Protein AF-0000000070588642 (afdb_homodimer)

Secondary structure (DSSP, 8-state):
---EEETTEEEEEEEEEE-HHHHHHHHHTT-TTEEE----SHHHHHHHHHHHHHHS-TTS-EEEEEE-SSSTT--EETTTTEEP-S--B-TT-S--TT--EEEE--GGGTT-EEEE-TTS-EEEEEEESS--PPP--/---EEETTEEEEEEEEEE-HHHHHHHHHTT-TTEEE----SHHHHHHHHHHHHHHS-TTS-EEEEEE-SSSTT--EETTTTEEP-S--B-TT-S--TT--EEEE--GGGTT-EEEE-TTS-EEEEEEESS--PPP--

Sequence (274 aa):
MAFHEIGGKCYFYGYFPLNWYRASEFCHSFGKGVSLACIESAKENFHIKQWLGVNGNHNTGVWVGGSDNGHVGRWAWFPTGQLVSYSNWGPSQPSGGDQHCMYLVGGLLGYQWADFHCDFDMHFLCEYGVNDLEPWRMAFHEIGGKCYFYGYFPLNWYRASEFCHSFGKGVSLACIESAKENFHIKQWLGVNGNHNTGVWVGGSDNGHVGRWAWFPTGQLVSYSNWGPSQPSGGDQHCMYLVGGLLGYQWADFHCDFDMHFLCEYGVNDLEPWR

Organism: Penaeus vannamei (NCBI:txid6689)

pLDDT: mean 95.07, std 7.09, range [54.41, 98.88]

Structure (mmCIF, N/CA/C/O backbone):
data_AF-0000000070588642-model_v1
#
loop_
_entity.id
_entity.type
_entity.pdbx_description
1 polymer 'C-type lectin domain-containing protein'
#
loop_
_atom_site.group_PDB
_atom_site.id
_atom_site.type_symbol
_atom_site.label_atom_id
_atom_site.label_alt_id
_atom_site.label_comp_id
_atom_site.label_asym_id
_atom_site.label_entity_id
_atom_site.label_seq_id
_atom_site.pdbx_PDB_ins_code
_atom_site.Cartn_x
_atom_site.Cartn_y
_atom_site.Cartn_z
_atom_site.occupancy
_atom_site.B_iso_or_equiv
_atom_site.auth_seq_id
_atom_site.auth_comp_id
_atom_site.auth_asym_id
_atom_site.auth_atom_id
_atom_site.pdbx_PDB_model_num
ATOM 1 N N . MET A 1 1 ? 12.602 -7.914 -17.719 1 54.41 1 MET A N 1
ATOM 2 C CA . MET A 1 1 ? 11.719 -8.602 -16.781 1 54.41 1 MET A CA 1
ATOM 3 C C . MET A 1 1 ? 10.289 -8.648 -17.328 1 54.41 1 MET A C 1
ATOM 5 O O . MET A 1 1 ? 9.734 -7.613 -17.688 1 54.41 1 MET A O 1
ATOM 9 N N . ALA A 1 2 ? 9.656 -9.875 -17.75 1 81.31 2 ALA A N 1
ATOM 10 C CA . ALA A 1 2 ? 8.648 -9.914 -18.812 1 81.31 2 ALA A CA 1
ATOM 11 C C . ALA A 1 2 ? 7.246 -10.023 -18.219 1 81.31 2 ALA A C 1
ATOM 13 O O . ALA A 1 2 ? 7.008 -10.797 -17.297 1 81.31 2 ALA A O 1
ATOM 14 N N . PHE A 1 3 ? 6.484 -9.094 -18.375 1 94.44 3 PHE A N 1
ATOM 15 C CA . PHE A 1 3 ? 5.047 -9.18 -18.141 1 94.44 3 PHE A CA 1
ATOM 16 C C . PHE A 1 3 ? 4.414 -10.219 -19.062 1 94.44 3 PHE A C 1
ATOM 18 O O . PHE A 1 3 ? 4.883 -10.438 -20.188 1 94.44 3 PHE A O 1
ATOM 25 N N . HIS A 1 4 ? 3.473 -10.938 -18.547 1 96.44 4 HIS A N 1
ATOM 26 C CA . HIS A 1 4 ? 2.725 -11.953 -19.281 1 96.44 4 HIS A CA 1
ATOM 27 C C . HIS A 1 4 ? 1.263 -11.555 -19.438 1 96.44 4 HIS A C 1
ATOM 29 O O . HIS A 1 4 ? 0.653 -11.016 -18.516 1 96.44 4 HIS A O 1
ATOM 35 N N . GLU A 1 5 ? 0.746 -11.914 -20.609 1 96.81 5 GLU A N 1
ATOM 36 C CA . GLU A 1 5 ? -0.691 -11.734 -20.797 1 96.81 5 GLU A CA 1
ATOM 37 C C . GLU A 1 5 ? -1.471 -12.93 -20.266 1 96.81 5 GLU A C 1
ATOM 39 O O . GLU A 1 5 ? -1.234 -14.07 -20.672 1 96.81 5 GLU A O 1
ATOM 44 N N . ILE A 1 6 ? -2.283 -12.703 -19.359 1 97.56 6 ILE A N 1
ATOM 45 C CA . ILE A 1 6 ? -3.137 -13.719 -18.766 1 97.56 6 ILE A CA 1
ATOM 46 C C . ILE A 1 6 ? -4.59 -13.258 -18.781 1 97.56 6 ILE A C 1
ATOM 48 O O . ILE A 1 6 ? -4.957 -12.305 -18.094 1 97.56 6 ILE A O 1
ATOM 52 N N . GLY A 1 7 ? -5.41 -13.93 -19.562 1 97.19 7 GLY A N 1
ATOM 53 C CA . GLY A 1 7 ? -6.816 -13.57 -19.625 1 97.19 7 GLY A CA 1
ATOM 54 C C . GLY A 1 7 ? -7.047 -12.141 -20.078 1 97.19 7 GLY A C 1
ATOM 55 O O . GLY A 1 7 ? -7.93 -11.453 -19.562 1 97.19 7 GLY A O 1
ATOM 56 N N . GLY A 1 8 ? -6.258 -11.602 -20.875 1 96.75 8 GLY A N 1
ATOM 57 C CA . GLY A 1 8 ? -6.445 -10.273 -21.438 1 96.75 8 GLY A CA 1
ATOM 58 C C . GLY A 1 8 ? -5.844 -9.18 -20.578 1 96.75 8 GLY A C 1
ATOM 59 O O . GLY A 1 8 ? -5.949 -7.996 -20.906 1 96.75 8 GLY A O 1
ATOM 60 N N . LYS A 1 9 ? -5.285 -9.555 -19.516 1 96.88 9 LYS A N 1
ATOM 61 C CA . LYS A 1 9 ? -4.59 -8.617 -18.625 1 96.88 9 LYS A CA 1
ATOM 62 C C . LYS A 1 9 ? -3.105 -8.953 -18.531 1 96.88 9 LYS A C 1
ATOM 64 O O . LYS A 1 9 ? -2.693 -10.07 -18.875 1 96.88 9 LYS A O 1
ATOM 69 N N . CYS A 1 10 ? -2.275 -7.988 -18.109 1 96.75 10 CYS A N 1
ATOM 70 C CA . CYS A 1 10 ? -0.828 -8.156 -18.062 1 96.75 10 CYS A CA 1
ATOM 71 C C . CYS A 1 10 ? -0.341 -8.305 -16.625 1 96.75 10 CYS A C 1
ATOM 73 O O . CYS A 1 10 ? -0.644 -7.465 -15.781 1 96.75 10 CYS A O 1
ATOM 75 N N . TYR A 1 11 ? 0.391 -9.367 -16.391 1 97.94 11 TYR A N 1
ATOM 76 C CA . TYR A 1 11 ? 0.884 -9.68 -15.047 1 97.94 11 TYR A CA 1
ATOM 77 C C . TYR A 1 11 ? 2.389 -9.922 -15.07 1 97.94 11 TYR A C 1
ATOM 79 O O . TYR A 1 11 ? 2.941 -10.344 -16.094 1 97.94 11 TYR A O 1
ATOM 87 N N . PHE A 1 12 ? 3.059 -9.625 -13.992 1 97.88 12 PHE A N 1
ATOM 88 C CA . PHE A 1 12 ? 4.438 -10.008 -13.727 1 97.88 12 PHE A CA 1
ATOM 89 C C . PHE A 1 12 ? 4.512 -10.969 -12.547 1 97.88 12 PHE A C 1
ATOM 91 O O . PHE A 1 12 ? 3.998 -10.672 -11.461 1 97.88 12 PHE A O 1
ATOM 98 N N . TYR A 1 13 ? 5.02 -12.125 -12.805 1 97.88 13 TYR A N 1
ATOM 99 C CA . TYR A 1 13 ? 5.227 -13.109 -11.75 1 97.88 13 TYR A CA 1
ATOM 100 C C . TYR A 1 13 ? 6.617 -12.977 -11.141 1 97.88 13 TYR A C 1
ATOM 102 O O . TYR A 1 13 ? 7.621 -13.117 -11.836 1 97.88 13 TYR A O 1
ATOM 110 N N . GLY A 1 14 ? 6.602 -12.594 -9.82 1 97.81 14 GLY A N 1
ATOM 111 C CA . GLY A 1 14 ? 7.871 -12.5 -9.125 1 97.81 14 GLY A CA 1
ATOM 112 C C . GLY A 1 14 ? 8.445 -13.852 -8.727 1 97.81 14 GLY A C 1
ATOM 113 O O . GLY A 1 14 ? 7.949 -14.492 -7.801 1 97.81 14 GLY A O 1
ATOM 114 N N . TYR A 1 15 ? 9.586 -14.281 -9.266 1 95.12 15 TYR A N 1
ATOM 115 C CA . TYR A 1 15 ? 10.18 -15.594 -9.078 1 95.12 15 TYR A CA 1
ATOM 116 C C . TYR A 1 15 ? 11.102 -15.609 -7.863 1 95.12 15 TYR A C 1
ATOM 118 O O . TYR A 1 15 ? 11.805 -16.594 -7.621 1 95.12 15 TYR A O 1
ATOM 126 N N . PHE A 1 16 ? 11.211 -14.562 -7.141 1 96.94 16 PHE A N 1
ATOM 127 C CA . PHE A 1 16 ? 11.977 -14.445 -5.91 1 96.94 16 PHE A CA 1
ATOM 128 C C . PHE A 1 16 ? 11.07 -14.062 -4.742 1 96.94 16 PHE A C 1
ATOM 130 O O . PHE A 1 16 ? 10.086 -13.344 -4.922 1 96.94 16 PHE A O 1
ATOM 137 N N . PRO A 1 17 ? 11.375 -14.578 -3.648 1 97.94 17 PRO A N 1
ATOM 138 C CA . PRO A 1 17 ? 10.453 -14.383 -2.521 1 97.94 17 PRO A CA 1
ATOM 139 C C . PRO A 1 17 ? 10.602 -13.016 -1.871 1 97.94 17 PRO A C 1
ATOM 141 O O . PRO A 1 17 ? 11.727 -12.523 -1.713 1 97.94 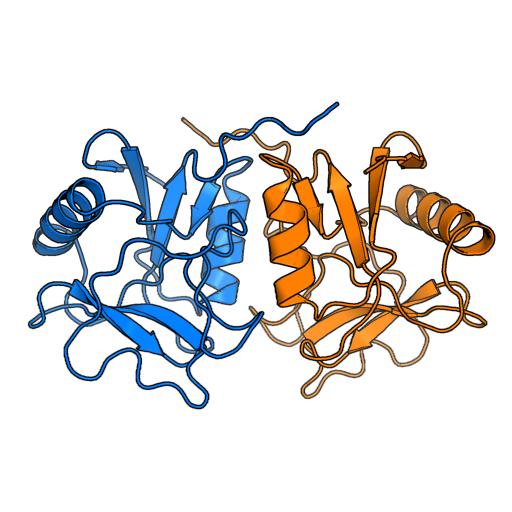17 PRO A O 1
ATOM 144 N N . LEU A 1 18 ? 9.57 -12.367 -1.534 1 98.5 18 LEU A N 1
ATOM 145 C CA . LEU A 1 18 ? 9.469 -11.125 -0.77 1 98.5 18 LEU A CA 1
ATOM 146 C C . LEU A 1 18 ? 8.305 -11.195 0.217 1 98.5 18 LEU A C 1
ATOM 148 O O . LEU A 1 18 ? 7.383 -11.992 0.041 1 98.5 18 LEU A O 1
ATOM 152 N N . ASN A 1 19 ? 8.406 -10.422 1.256 1 98.69 19 ASN A N 1
ATOM 153 C CA . ASN A 1 19 ? 7.188 -10.281 2.049 1 98.69 19 ASN A CA 1
ATOM 154 C C . ASN A 1 19 ? 6.152 -9.414 1.339 1 98.69 19 ASN A C 1
ATOM 156 O O . ASN A 1 19 ? 6.426 -8.859 0.274 1 98.69 19 ASN A O 1
ATOM 160 N N . TRP A 1 20 ? 4.992 -9.359 1.872 1 98.81 20 TRP A N 1
ATOM 161 C CA . TRP A 1 20 ? 3.879 -8.727 1.174 1 98.81 20 TRP A CA 1
ATOM 162 C C . TRP A 1 20 ? 4.184 -7.262 0.881 1 98.81 20 TRP A C 1
ATOM 164 O O . TRP A 1 20 ? 3.896 -6.77 -0.212 1 98.81 20 TRP A O 1
ATOM 174 N N . TYR A 1 21 ? 4.742 -6.516 1.845 1 98.75 21 TYR A N 1
ATOM 175 C CA . TYR A 1 21 ? 5.027 -5.09 1.719 1 98.75 21 TYR A CA 1
ATOM 176 C C . TYR A 1 21 ? 6.102 -4.836 0.667 1 98.75 21 TYR A C 1
ATOM 178 O O . TYR A 1 21 ? 5.949 -3.957 -0.184 1 98.75 21 TYR A O 1
ATOM 186 N N . ARG A 1 22 ? 7.148 -5.641 0.745 1 98.38 22 ARG A N 1
ATOM 187 C CA . ARG A 1 22 ? 8.219 -5.5 -0.236 1 98.38 22 ARG A CA 1
ATOM 188 C C . ARG A 1 22 ? 7.73 -5.863 -1.635 1 98.38 22 ARG A C 1
ATOM 190 O O . ARG A 1 22 ? 8.164 -5.266 -2.623 1 98.38 22 ARG A O 1
ATOM 197 N N . ALA A 1 23 ? 6.938 -6.875 -1.701 1 98.81 23 ALA A N 1
ATOM 198 C CA . ALA A 1 23 ? 6.352 -7.242 -2.988 1 98.81 23 ALA A CA 1
ATOM 199 C C . ALA A 1 23 ? 5.531 -6.09 -3.564 1 98.81 23 ALA A C 1
ATOM 201 O O . ALA A 1 23 ? 5.609 -5.801 -4.762 1 98.81 23 ALA A O 1
ATOM 202 N N . SER A 1 24 ? 4.73 -5.445 -2.699 1 98.62 24 SER A N 1
ATOM 203 C CA . SER A 1 24 ? 3.953 -4.285 -3.125 1 98.62 24 SER A CA 1
ATOM 204 C C . SER A 1 24 ? 4.859 -3.174 -3.645 1 98.62 24 SER A C 1
ATOM 206 O O . SER A 1 24 ? 4.621 -2.623 -4.719 1 98.62 24 SER A O 1
ATOM 208 N N . GLU A 1 25 ? 5.875 -2.883 -2.895 1 98.25 25 GLU A N 1
ATOM 209 C CA . GLU A 1 25 ? 6.836 -1.863 -3.307 1 98.25 25 GLU A CA 1
ATOM 210 C C . GLU A 1 25 ? 7.484 -2.223 -4.641 1 98.25 25 GLU A C 1
ATOM 212 O O . GLU A 1 25 ? 7.656 -1.359 -5.504 1 98.25 25 GLU A O 1
ATOM 217 N N . PHE A 1 26 ? 7.855 -3.467 -4.75 1 97.88 26 PHE A N 1
ATOM 218 C CA . PHE A 1 26 ? 8.5 -3.932 -5.973 1 97.88 26 PHE A CA 1
ATOM 219 C C . PHE A 1 26 ? 7.586 -3.721 -7.176 1 97.88 26 PHE A C 1
ATOM 221 O O . PHE A 1 26 ? 8.016 -3.188 -8.203 1 97.88 26 PHE A O 1
ATOM 228 N N . CYS A 1 27 ? 6.348 -4.098 -7.082 1 97.94 27 CYS A N 1
ATOM 229 C CA . CYS A 1 27 ? 5.41 -3.912 -8.188 1 97.94 27 CYS A CA 1
ATOM 230 C C . CYS A 1 27 ? 5.242 -2.434 -8.516 1 97.94 27 CYS A C 1
ATOM 232 O O . CYS A 1 27 ? 5.215 -2.055 -9.688 1 97.94 27 CYS A O 1
ATOM 234 N N . HIS A 1 28 ? 5.176 -1.585 -7.504 1 97.06 28 HIS A N 1
ATOM 235 C CA . HIS A 1 28 ? 5.02 -0.15 -7.711 1 97.06 28 HIS A CA 1
ATOM 236 C C . HIS A 1 28 ? 6.211 0.43 -8.469 1 97.06 28 HIS A C 1
ATOM 238 O O . HIS A 1 28 ? 6.07 1.41 -9.203 1 97.06 28 HIS A O 1
ATOM 244 N N . SER A 1 29 ? 7.32 -0.197 -8.32 1 95.88 29 SER A N 1
ATOM 245 C CA . SER A 1 29 ? 8.539 0.34 -8.906 1 95.88 29 SER A CA 1
ATOM 246 C C . SER A 1 29 ? 8.516 0.247 -10.43 1 95.88 29 SER A C 1
ATOM 248 O O . SER A 1 29 ? 9.32 0.891 -11.109 1 95.88 29 SER A O 1
ATOM 250 N N . PHE A 1 30 ? 7.598 -0.558 -10.953 1 95.81 30 PHE A N 1
ATOM 251 C CA . PHE A 1 30 ? 7.48 -0.663 -12.406 1 95.81 30 PHE A CA 1
ATOM 252 C C . PHE A 1 30 ? 6.84 0.591 -12.984 1 95.81 30 PHE A C 1
ATOM 254 O O . PHE A 1 30 ? 6.926 0.835 -14.195 1 95.81 30 PHE A O 1
ATOM 261 N N . GLY A 1 31 ? 6.07 1.352 -12.141 1 93.75 31 GLY A N 1
ATOM 262 C CA . GLY A 1 31 ? 5.48 2.588 -12.625 1 93.75 31 GLY A CA 1
ATOM 263 C C . GLY A 1 31 ? 4 2.703 -12.32 1 93.75 31 GLY A C 1
ATOM 26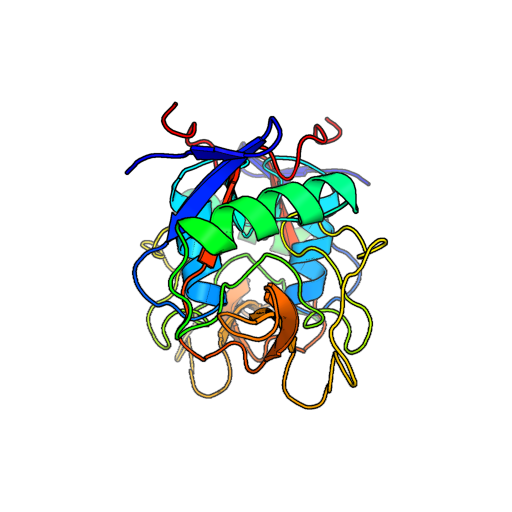4 O O . GLY A 1 31 ? 3.457 1.904 -11.547 1 93.75 31 GLY A O 1
ATOM 265 N N . LYS A 1 32 ? 3.445 3.719 -12.906 1 91.56 32 LYS A N 1
ATOM 266 C CA . LYS A 1 32 ? 2.043 4.051 -12.672 1 91.56 32 LYS A CA 1
ATOM 267 C C . LYS A 1 32 ? 1.128 2.906 -13.086 1 91.56 32 LYS A C 1
ATOM 269 O O . LYS A 1 32 ? 1.302 2.326 -14.164 1 91.56 32 LYS A O 1
ATOM 274 N N . GLY A 1 33 ? 0.231 2.635 -12.188 1 92.44 33 GLY A N 1
ATOM 275 C CA . GLY A 1 33 ? -0.783 1.65 -12.531 1 92.44 33 GLY A CA 1
ATOM 276 C C . GLY A 1 33 ? -0.335 0.222 -12.281 1 92.44 33 GLY A C 1
ATOM 277 O O . GLY A 1 33 ? -1.095 -0.721 -12.516 1 92.44 33 GLY A O 1
ATOM 278 N N . VAL A 1 34 ? 0.94 0.024 -11.914 1 96.19 34 VAL A N 1
ATOM 279 C CA . VAL A 1 34 ? 1.398 -1.332 -11.633 1 96.19 34 VAL A CA 1
ATOM 280 C C . VAL A 1 34 ? 1.395 -1.575 -10.125 1 96.19 34 VAL A C 1
ATOM 282 O O . VAL A 1 34 ? 1.898 -0.753 -9.359 1 96.19 34 VAL A O 1
ATOM 285 N N . SER A 1 35 ? 0.806 -2.639 -9.688 1 97.69 35 SER A N 1
ATOM 286 C CA . SER A 1 35 ? 0.698 -3.002 -8.273 1 97.69 35 SER A CA 1
ATOM 287 C C . SER A 1 35 ? 0.499 -4.504 -8.109 1 97.69 35 SER A C 1
ATOM 289 O O . SER A 1 35 ? 0.427 -5.242 -9.094 1 97.69 35 SER A O 1
ATOM 291 N N . LEU A 1 36 ? 0.543 -4.961 -6.805 1 98.75 36 LEU A N 1
ATOM 292 C CA . LEU A 1 36 ? 0.078 -6.324 -6.574 1 98.75 36 LEU A CA 1
ATOM 293 C C . LEU A 1 36 ? -1.305 -6.535 -7.184 1 98.75 36 LEU A C 1
ATOM 295 O O . LEU A 1 36 ? -2.139 -5.625 -7.172 1 98.75 36 LEU A O 1
ATOM 299 N N . ALA A 1 37 ? -1.546 -7.707 -7.629 1 98.75 37 ALA A N 1
ATOM 300 C CA . ALA A 1 37 ? -2.703 -8.016 -8.461 1 98.75 37 ALA A CA 1
ATOM 301 C C . ALA A 1 37 ? -4 -7.895 -7.672 1 98.75 37 ALA A C 1
ATOM 303 O O . ALA A 1 37 ? -4.07 -8.305 -6.512 1 98.75 37 ALA A O 1
ATOM 304 N N . CYS A 1 38 ? -4.992 -7.316 -8.273 1 98.56 38 CYS A N 1
ATOM 305 C CA . CYS A 1 38 ? -6.375 -7.297 -7.797 1 98.56 38 CYS A CA 1
ATOM 306 C C . CYS A 1 38 ? -7.242 -8.25 -8.609 1 98.56 38 CYS A C 1
ATOM 308 O O . CYS A 1 38 ? -7.504 -8 -9.789 1 98.56 38 CYS A O 1
ATOM 310 N N . ILE A 1 39 ? -7.641 -9.328 -8.016 1 98.5 39 ILE A N 1
ATOM 311 C CA . ILE A 1 39 ? -8.422 -10.344 -8.703 1 98.5 39 ILE A CA 1
ATOM 312 C C . ILE A 1 39 ? -9.914 -10.109 -8.461 1 98.5 39 ILE A C 1
ATOM 314 O O . ILE A 1 39 ? -10.469 -10.586 -7.469 1 98.5 39 ILE A O 1
ATOM 318 N N . GLU A 1 40 ? -10.57 -9.477 -9.414 1 97.56 40 GLU A N 1
ATOM 319 C CA . GLU A 1 40 ? -11.852 -8.844 -9.117 1 97.56 40 GLU A CA 1
ATOM 320 C C . GLU A 1 40 ? -13.008 -9.648 -9.695 1 97.56 40 GLU A C 1
ATOM 322 O O . GLU A 1 40 ? -14.172 -9.289 -9.516 1 97.56 40 GLU A O 1
ATOM 327 N N . SER A 1 41 ? -12.75 -10.75 -10.43 1 98 41 SER A N 1
ATOM 328 C CA . SER A 1 41 ? -13.812 -11.555 -11.016 1 98 41 SER A CA 1
ATOM 329 C C . SER A 1 41 ? -13.43 -13.031 -11.062 1 98 41 SER A C 1
ATOM 331 O O . SER A 1 41 ? -12.25 -13.375 -10.984 1 98 41 SER A O 1
ATOM 333 N N . ALA A 1 42 ? -14.523 -13.875 -11.164 1 98.06 42 ALA A N 1
ATOM 334 C CA . ALA A 1 42 ? -14.312 -15.32 -11.281 1 98.06 42 ALA A CA 1
ATOM 335 C C . ALA A 1 42 ? -13.516 -15.648 -12.539 1 98.06 42 ALA A C 1
ATOM 337 O O . ALA A 1 42 ? -12.656 -16.531 -12.523 1 98.06 42 ALA A O 1
ATOM 338 N N . LYS A 1 43 ? -13.82 -14.984 -13.594 1 98.44 43 LYS A N 1
ATOM 339 C CA . LYS A 1 43 ? -13.117 -15.195 -14.859 1 98.44 43 LYS A CA 1
ATOM 340 C C . LYS A 1 43 ? -11.633 -14.883 -14.719 1 98.44 43 LYS A C 1
ATOM 342 O O . LYS A 1 43 ? -10.781 -15.664 -15.156 1 98.44 43 LYS A O 1
ATOM 347 N N . GLU A 1 44 ? -11.312 -13.742 -14.18 1 98.44 44 GLU A N 1
ATOM 348 C CA . GLU A 1 44 ? -9.922 -13.367 -13.945 1 98.44 44 GLU A CA 1
ATOM 349 C C . GLU A 1 44 ? -9.211 -14.406 -13.078 1 98.44 44 GLU A C 1
ATOM 351 O O . GLU A 1 44 ? -8.094 -14.812 -13.383 1 98.44 44 GLU A O 1
ATOM 356 N N . ASN A 1 45 ? -9.891 -14.797 -11.992 1 98.06 45 ASN A N 1
ATOM 357 C CA . ASN A 1 45 ? -9.344 -15.805 -11.086 1 98.06 45 ASN A CA 1
ATOM 358 C C . ASN A 1 45 ? -9.023 -17.109 -11.82 1 98.06 45 ASN A C 1
ATOM 360 O O . ASN A 1 45 ? -7.977 -17.703 -11.594 1 98.06 45 ASN A O 1
ATOM 364 N N . PHE A 1 46 ? -9.945 -17.531 -12.641 1 97.31 46 PHE A N 1
ATOM 365 C CA . PHE A 1 46 ? -9.781 -18.766 -13.398 1 97.31 46 PHE A CA 1
ATOM 366 C C . PHE A 1 46 ? -8.531 -18.703 -14.266 1 97.31 46 PHE A C 1
ATOM 368 O O . PHE A 1 46 ? -7.715 -19.625 -14.25 1 97.31 46 PHE A O 1
ATOM 375 N N . HIS A 1 47 ? -8.32 -17.656 -14.984 1 98.25 47 HIS A N 1
ATOM 376 C CA . HIS A 1 47 ? -7.184 -17.531 -15.891 1 98.25 47 HIS A CA 1
ATOM 377 C C . HIS A 1 47 ? -5.871 -17.484 -15.109 1 98.25 47 HIS A C 1
ATOM 379 O O . HIS A 1 47 ? -4.867 -18.047 -15.539 1 98.25 47 HIS A O 1
ATOM 385 N N . ILE A 1 48 ? -5.832 -16.734 -14 1 97.88 48 ILE A N 1
ATOM 386 C CA . ILE A 1 48 ? -4.637 -16.625 -13.172 1 97.88 48 ILE A CA 1
ATOM 387 C C . ILE A 1 48 ? -4.273 -18 -12.617 1 97.88 48 ILE A C 1
ATOM 389 O O . ILE A 1 48 ? -3.113 -18.422 -12.664 1 97.88 48 ILE A O 1
ATOM 393 N N . LYS A 1 49 ? -5.281 -18.766 -12.102 1 96.88 49 LYS A N 1
ATOM 394 C CA . LYS A 1 49 ? -5.039 -20.094 -11.555 1 96.88 49 LYS A CA 1
ATOM 395 C C . LYS A 1 49 ? -4.477 -21.031 -12.617 1 96.88 49 LYS A C 1
ATOM 397 O O . LYS A 1 49 ? -3.559 -21.812 -12.344 1 96.88 49 LYS A O 1
ATOM 402 N N . GLN A 1 50 ? -5.07 -21.016 -13.797 1 95.94 50 GLN A N 1
ATOM 403 C CA . GLN A 1 50 ? -4.586 -21.844 -14.883 1 95.94 50 GLN A CA 1
ATOM 404 C C . GLN A 1 50 ? -3.129 -21.547 -15.211 1 95.94 50 GLN A C 1
ATOM 406 O O . GLN A 1 50 ? -2.314 -22.453 -15.375 1 95.94 50 GLN A O 1
ATOM 411 N N . TRP A 1 51 ? -2.846 -20.297 -15.32 1 96.69 51 TRP A N 1
ATOM 412 C CA . TRP A 1 51 ? -1.481 -19.906 -15.648 1 96.69 51 TRP A CA 1
ATOM 413 C C . TRP A 1 51 ? -0.509 -20.312 -14.555 1 96.69 51 TRP A C 1
ATOM 415 O O . TRP A 1 51 ? 0.567 -20.844 -14.836 1 96.69 51 TRP A O 1
ATOM 425 N N . LEU A 1 52 ? -0.832 -20.047 -13.305 1 96.56 52 LEU A N 1
ATOM 426 C CA . LEU A 1 52 ? 0.023 -20.406 -12.18 1 96.56 52 LEU A CA 1
ATOM 427 C C . LEU A 1 52 ? 0.203 -21.922 -12.086 1 96.56 52 LEU A C 1
ATOM 429 O O . LEU A 1 52 ? 1.261 -22.406 -11.672 1 96.56 52 LEU A O 1
ATOM 433 N N . GLY A 1 53 ? -0.904 -22.672 -12.367 1 94.81 53 GLY A N 1
ATOM 434 C CA . GLY A 1 53 ? -0.805 -24.125 -12.383 1 94.81 53 GLY A CA 1
ATOM 435 C C . GLY A 1 53 ? 0.304 -24.641 -13.281 1 94.81 53 GLY A C 1
ATOM 436 O O . GLY A 1 53 ? 0.939 -25.656 -12.977 1 94.81 53 GLY A O 1
ATOM 437 N N . VAL A 1 54 ? 0.618 -23.953 -14.328 1 93.81 54 VAL A N 1
ATOM 438 C CA . VAL A 1 54 ? 1.605 -24.391 -15.312 1 93.81 54 VAL A CA 1
ATOM 439 C C . VAL A 1 54 ? 2.953 -23.734 -15.016 1 93.81 54 VAL A C 1
ATOM 441 O O . VAL A 1 54 ? 3.996 -24.391 -15.07 1 93.81 54 VAL A O 1
ATOM 444 N N . ASN A 1 55 ? 2.938 -22.484 -14.672 1 94.06 55 ASN A N 1
ATOM 445 C CA . ASN A 1 55 ? 4.164 -21.688 -14.664 1 94.06 55 ASN A CA 1
ATOM 446 C C . ASN A 1 55 ? 4.617 -21.359 -13.242 1 94.06 55 ASN A C 1
ATOM 448 O O . ASN A 1 55 ? 5.762 -20.953 -13.031 1 94.06 55 ASN A O 1
ATOM 452 N N . GLY A 1 56 ? 3.693 -21.484 -12.289 1 92.56 56 GLY A N 1
ATOM 453 C CA . GLY A 1 56 ? 3.998 -21.078 -10.93 1 92.56 56 GLY A CA 1
ATOM 454 C C . GLY A 1 56 ? 4.848 -22.078 -10.172 1 92.56 56 GLY A C 1
ATOM 455 O O . GLY A 1 56 ? 5.012 -23.219 -10.609 1 92.56 56 GLY A O 1
ATOM 456 N N . ASN A 1 57 ? 5.504 -21.594 -9.109 1 92.88 57 ASN A N 1
ATOM 457 C CA . ASN A 1 57 ? 6.164 -22.469 -8.148 1 92.88 57 ASN A CA 1
ATOM 458 C C . ASN A 1 57 ? 5.164 -23.062 -7.16 1 92.88 57 ASN A C 1
ATOM 460 O O . ASN A 1 57 ? 4.617 -22.344 -6.32 1 92.88 57 ASN A O 1
ATOM 464 N N . HIS A 1 58 ? 4.984 -24.328 -7.168 1 92 58 HIS A N 1
ATOM 465 C CA . HIS A 1 58 ? 3.928 -25 -6.414 1 92 58 HIS A CA 1
ATOM 466 C C . HIS A 1 58 ? 4.336 -25.203 -4.961 1 92 58 HIS A C 1
ATOM 468 O O . HIS A 1 58 ? 3.521 -25.625 -4.137 1 92 58 HIS A O 1
ATOM 474 N N . ASN A 1 59 ? 5.551 -24.859 -4.594 1 91.25 59 ASN A N 1
ATOM 475 C CA . ASN A 1 59 ? 6.066 -25.094 -3.248 1 91.25 59 ASN A CA 1
ATOM 476 C C . ASN A 1 59 ? 5.918 -23.844 -2.379 1 91.25 59 ASN A C 1
ATOM 478 O O . ASN A 1 59 ? 6.277 -23.859 -1.2 1 91.25 59 ASN A O 1
ATOM 482 N N . THR A 1 60 ? 5.492 -22.766 -2.936 1 93.25 60 THR A N 1
ATOM 483 C CA . THR A 1 60 ? 5.312 -21.531 -2.193 1 93.25 60 THR A CA 1
ATOM 484 C C . THR A 1 60 ? 4.023 -20.828 -2.617 1 93.25 60 THR A C 1
ATOM 486 O O . THR A 1 60 ? 3.404 -21.203 -3.615 1 93.25 60 THR A O 1
ATOM 489 N N . GLY A 1 61 ? 3.529 -19.875 -1.836 1 96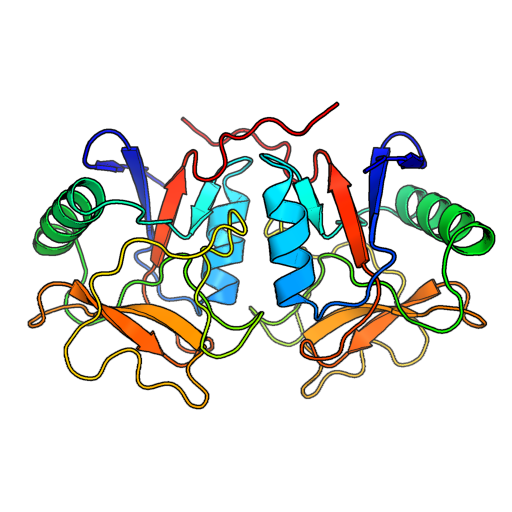.25 61 GLY A N 1
ATOM 490 C CA . GLY A 1 61 ? 2.365 -19.078 -2.174 1 96.25 61 GLY A CA 1
ATOM 491 C C . GLY A 1 61 ? 2.701 -17.875 -3.051 1 96.25 61 GLY A C 1
ATOM 492 O O . GLY A 1 61 ? 3.869 -17.641 -3.352 1 96.25 61 GLY A O 1
ATOM 493 N N . VAL A 1 62 ? 1.651 -17.266 -3.498 1 98.31 62 VAL A N 1
ATOM 494 C CA . VAL A 1 62 ? 1.77 -16.078 -4.344 1 98.31 62 VAL A CA 1
ATOM 495 C C . VAL A 1 62 ? 0.991 -14.922 -3.725 1 98.31 62 VAL A C 1
ATOM 497 O O . VAL A 1 62 ? -0.241 -14.953 -3.672 1 98.31 62 VAL A O 1
ATOM 500 N N . TRP A 1 63 ? 1.741 -13.875 -3.293 1 98.81 63 TRP A N 1
ATOM 501 C CA . TRP A 1 63 ? 1.072 -12.688 -2.766 1 98.81 63 TRP A CA 1
ATOM 502 C C . TRP A 1 63 ? 0.242 -12.008 -3.848 1 98.81 63 TRP A C 1
ATOM 504 O O . TRP A 1 63 ? 0.677 -11.898 -4.996 1 98.81 63 TRP A O 1
ATOM 514 N N . VAL A 1 64 ? -0.935 -11.531 -3.506 1 98.88 64 VAL A N 1
ATOM 515 C CA . VAL A 1 64 ? -1.744 -10.625 -4.305 1 98.88 64 VAL A CA 1
ATOM 516 C C . VAL A 1 64 ? -2.121 -9.398 -3.473 1 98.88 64 VAL A C 1
ATOM 518 O O . VAL A 1 64 ? -1.646 -9.234 -2.346 1 98.88 64 VAL A O 1
ATOM 521 N N . GLY A 1 65 ? -2.957 -8.523 -4.023 1 98.81 65 GLY A N 1
ATOM 522 C CA . GLY A 1 65 ? -3.072 -7.18 -3.477 1 98.81 65 GLY A CA 1
ATOM 523 C C . GLY A 1 65 ? -4.109 -7.07 -2.375 1 98.81 65 GLY A C 1
ATOM 524 O O . GLY A 1 65 ? -4.414 -5.973 -1.904 1 98.81 65 GLY A O 1
ATOM 525 N N . GLY A 1 66 ? -4.672 -8.102 -1.885 1 98.75 66 GLY A N 1
ATOM 526 C CA . GLY A 1 66 ? -5.707 -8.062 -0.863 1 98.75 66 GLY A CA 1
ATOM 527 C C . GLY A 1 66 ? -5.152 -7.953 0.544 1 98.75 66 GLY A C 1
ATOM 528 O O . GLY A 1 66 ? -4.133 -8.57 0.864 1 98.75 66 GLY A O 1
ATOM 529 N N . SER A 1 67 ? -5.832 -7.188 1.376 1 98.69 67 SER A N 1
ATOM 530 C CA . SER A 1 67 ? -5.449 -7.035 2.775 1 98.69 67 SER A CA 1
ATOM 531 C C . SER A 1 67 ? -6.617 -6.535 3.617 1 98.69 67 SER A C 1
ATOM 533 O O . SER A 1 67 ? -7.5 -5.84 3.113 1 98.69 67 SER A O 1
ATOM 535 N N . ASP A 1 68 ? -6.617 -6.906 4.859 1 98.44 68 ASP A N 1
ATOM 536 C CA . ASP A 1 68 ? -7.582 -6.309 5.781 1 98.44 68 ASP A CA 1
ATOM 537 C C . ASP A 1 68 ? -6.871 -5.551 6.902 1 98.44 68 ASP A C 1
ATOM 539 O O . ASP A 1 68 ? -7.406 -5.422 8.008 1 98.44 68 ASP A O 1
ATOM 543 N N . ASN A 1 69 ? -5.652 -5.074 6.617 1 97.25 69 ASN A N 1
ATOM 544 C CA . ASN A 1 69 ? -4.895 -4.273 7.574 1 97.25 69 ASN A CA 1
ATOM 545 C C . ASN A 1 69 ? -5.633 -2.988 7.938 1 97.25 69 ASN A C 1
ATOM 547 O O . ASN A 1 69 ? -5.5 -2.486 9.055 1 97.25 69 ASN A O 1
ATOM 551 N N . GLY A 1 70 ? -6.352 -2.424 6.98 1 96.25 70 GLY A N 1
ATOM 552 C CA . GLY A 1 70 ? -7.102 -1.205 7.238 1 96.25 70 GLY A CA 1
ATOM 553 C C . GLY A 1 70 ? -8.234 -1.4 8.227 1 96.25 70 GLY A C 1
ATOM 554 O O . GLY A 1 70 ? -8.477 -0.547 9.086 1 96.25 70 GLY A O 1
ATOM 555 N N . HIS A 1 71 ? -8.953 -2.436 8 1 95.69 71 HIS A N 1
ATOM 556 C CA . HIS A 1 71 ? -10.07 -2.842 8.844 1 95.69 71 HIS A CA 1
ATOM 557 C C . HIS A 1 71 ? -10.156 -4.359 8.953 1 95.69 71 HIS A C 1
ATOM 559 O O . HIS A 1 71 ? -10.664 -5.023 8.047 1 95.69 71 HIS A O 1
ATOM 565 N N . VAL A 1 72 ? -9.758 -4.848 10.188 1 96 72 VAL A N 1
ATOM 566 C CA . VAL A 1 72 ? -9.672 -6.293 10.375 1 96 72 VAL A CA 1
ATOM 567 C C . VAL A 1 72 ? -11.016 -6.941 10.055 1 96 72 VAL A C 1
ATOM 569 O O . VAL A 1 72 ? -12.055 -6.512 10.555 1 96 72 VAL A O 1
ATOM 572 N N . GLY A 1 73 ? -11.039 -7.945 9.203 1 96.38 73 GLY A N 1
ATOM 573 C CA . GLY A 1 73 ? -12.242 -8.656 8.812 1 96.38 73 GLY A CA 1
ATOM 574 C C . GLY A 1 73 ? -12.891 -8.086 7.562 1 96.38 73 GLY A C 1
ATOM 575 O O . GLY A 1 73 ? -13.766 -8.719 6.965 1 96.38 73 GLY A O 1
ATOM 576 N N . ARG A 1 74 ? -12.531 -6.902 7.18 1 97.5 74 ARG A N 1
ATOM 577 C CA . ARG A 1 74 ? -13.008 -6.277 5.949 1 97.5 74 ARG A CA 1
ATOM 578 C C . ARG A 1 74 ? -11.906 -6.203 4.902 1 97.5 74 ARG A C 1
ATOM 580 O O . ARG A 1 74 ? -11.094 -5.273 4.918 1 97.5 74 ARG A O 1
ATOM 587 N N . TRP A 1 75 ? -11.984 -7.117 3.969 1 98.56 75 TRP A N 1
ATOM 588 C CA . TRP A 1 75 ? -10.898 -7.25 2.996 1 98.56 75 TRP A CA 1
ATOM 589 C C . TRP A 1 75 ? -11.07 -6.254 1.856 1 98.56 75 TRP A C 1
ATOM 591 O O . TRP A 1 75 ? -12.18 -6.047 1.361 1 98.56 75 TRP A O 1
ATOM 601 N N . ALA A 1 76 ? -10.031 -5.594 1.503 1 98.44 76 ALA A N 1
ATOM 602 C CA . ALA A 1 76 ? -9.977 -4.648 0.389 1 98.44 76 ALA A CA 1
ATOM 603 C C . ALA A 1 76 ? -8.789 -4.941 -0.519 1 98.44 76 ALA A C 1
ATOM 605 O O . ALA A 1 76 ? -7.812 -5.562 -0.092 1 98.44 76 ALA A O 1
ATOM 606 N N . TRP A 1 77 ? -8.984 -4.605 -1.789 1 98.62 77 TRP A N 1
ATOM 607 C CA . TRP A 1 77 ? -7.82 -4.488 -2.66 1 98.62 77 TRP A CA 1
ATOM 608 C C . TRP A 1 77 ? -7.02 -3.23 -2.334 1 98.62 77 TRP A C 1
ATOM 610 O O . TRP A 1 77 ? -7.449 -2.115 -2.641 1 98.62 77 TRP A O 1
ATOM 620 N N . PHE A 1 78 ? -5.875 -3.391 -1.785 1 98.19 78 PHE A N 1
ATOM 621 C CA . PHE A 1 78 ? -5.062 -2.305 -1.255 1 98.19 78 PHE A CA 1
ATOM 622 C C . PHE A 1 78 ? -4.672 -1.331 -2.359 1 98.19 78 PHE A C 1
ATOM 624 O O . PHE A 1 78 ? -4.688 -0.115 -2.158 1 98.19 78 PHE A O 1
ATOM 631 N N . PRO A 1 79 ? -4.379 -1.8 -3.631 1 97.5 79 PRO A N 1
ATOM 632 C CA . PRO A 1 79 ? -3.945 -0.911 -4.711 1 97.5 79 PRO A CA 1
ATOM 633 C C . PRO A 1 79 ? -5.047 0.039 -5.172 1 97.5 79 PRO A C 1
ATOM 635 O O . PRO A 1 79 ? -4.766 1.056 -5.809 1 97.5 79 PRO A O 1
ATOM 638 N N . THR A 1 80 ? -6.305 -0.308 -4.891 1 97.12 80 THR A N 1
ATOM 639 C CA . THR A 1 80 ? -7.395 0.49 -5.438 1 97.12 80 THR A CA 1
ATOM 640 C C . THR A 1 80 ? -8.273 1.047 -4.32 1 97.12 80 THR A C 1
ATOM 642 O O . THR A 1 80 ? -9.047 1.979 -4.539 1 97.12 80 THR A O 1
ATOM 645 N N . GLY A 1 81 ? -8.234 0.463 -3.166 1 97.12 81 GLY A N 1
ATOM 646 C CA . GLY A 1 81 ? -9.102 0.846 -2.064 1 97.12 81 GLY A CA 1
ATOM 647 C C . GLY A 1 81 ? -10.492 0.234 -2.154 1 97.12 81 GLY A C 1
ATOM 648 O O . GLY A 1 81 ? -11.336 0.471 -1.291 1 97.12 81 GLY A O 1
ATOM 649 N N . GLN A 1 82 ? -10.711 -0.536 -3.129 1 97.12 82 GLN A N 1
ATOM 650 C CA . GLN A 1 82 ? -12.023 -1.144 -3.318 1 97.12 82 GLN A CA 1
ATOM 651 C C . GLN A 1 82 ? -12.203 -2.355 -2.41 1 97.12 82 GLN A C 1
ATOM 653 O O . GLN A 1 82 ? -11.273 -3.145 -2.225 1 97.12 82 GLN A O 1
ATOM 658 N N . LEU A 1 83 ? -13.414 -2.5 -1.921 1 97.56 83 LEU A N 1
ATOM 659 C CA . LEU A 1 83 ? -13.719 -3.691 -1.138 1 97.56 83 LEU A CA 1
ATOM 660 C C . LEU A 1 83 ? -13.703 -4.938 -2.018 1 97.56 83 LEU A C 1
ATOM 662 O O . LEU A 1 83 ? -14.141 -4.895 -3.17 1 97.56 83 LEU A O 1
ATOM 666 N N . VAL A 1 84 ? -13.203 -6.004 -1.46 1 98.12 84 VAL A N 1
ATOM 667 C CA . VAL A 1 84 ? -13.242 -7.285 -2.158 1 98.12 84 VAL A CA 1
ATOM 668 C C . VAL A 1 84 ? -14.68 -7.766 -2.279 1 98.12 84 VAL A C 1
ATOM 670 O O . VAL A 1 84 ? -15.344 -8.016 -1.271 1 98.12 84 VAL A O 1
ATOM 673 N N . SER A 1 85 ? -15.164 -7.883 -3.537 1 97.25 85 SER A N 1
ATOM 674 C CA . SER A 1 85 ? -16.547 -8.289 -3.77 1 97.25 85 SER A CA 1
ATOM 675 C C . SER A 1 85 ? -16.625 -9.727 -4.281 1 97.25 85 SER A C 1
ATOM 677 O O . SER A 1 85 ? -17.672 -10.375 -4.168 1 97.25 85 SER A O 1
ATOM 679 N N . TYR A 1 86 ? -15.703 -10.148 -4.934 1 97.31 86 TYR A N 1
ATOM 680 C CA . TYR A 1 86 ? -15.508 -11.547 -5.316 1 97.31 86 TYR A CA 1
ATOM 681 C C . TYR A 1 86 ? -14.375 -12.172 -4.516 1 97.31 86 TYR A C 1
ATOM 683 O O . TYR A 1 86 ? -13.336 -11.539 -4.285 1 97.31 86 TYR A O 1
ATOM 691 N N . SER A 1 87 ? -14.609 -13.375 -4.02 1 96.69 87 SER A N 1
ATOM 692 C CA . SER A 1 87 ? -13.5 -14.062 -3.357 1 96.69 87 SER A CA 1
ATOM 693 C C . SER A 1 87 ? -13.508 -15.555 -3.674 1 96.69 87 SER A C 1
ATOM 695 O O . SER A 1 87 ? -14.555 -16.125 -3.996 1 96.69 87 SER A O 1
ATOM 697 N N . ASN A 1 88 ? -12.406 -16.156 -3.721 1 97.25 88 ASN A N 1
ATOM 698 C CA . ASN A 1 88 ? -12.195 -17.594 -3.861 1 97.25 88 ASN A CA 1
ATOM 699 C C . ASN A 1 88 ? -11.43 -18.172 -2.678 1 97.25 88 ASN A C 1
ATOM 701 O O . ASN A 1 88 ? -10.438 -18.875 -2.861 1 97.25 88 ASN A O 1
ATOM 705 N N . TRP A 1 89 ? -11.898 -17.859 -1.479 1 97.62 89 TRP A N 1
ATOM 706 C CA . TRP A 1 89 ? -11.242 -18.328 -0.26 1 97.62 89 TRP A CA 1
ATOM 707 C C . TRP A 1 89 ? -11.258 -19.859 -0.185 1 97.62 89 TRP A C 1
ATOM 709 O O . TRP A 1 89 ? -12.266 -20.5 -0.505 1 97.62 89 TRP A O 1
ATOM 719 N N . GLY A 1 90 ? -10.156 -20.422 0.23 1 95.56 90 GLY A N 1
ATOM 720 C CA . GLY A 1 90 ? -10.141 -21.859 0.519 1 95.56 90 GLY A CA 1
ATOM 721 C C . GLY A 1 90 ? -10.93 -22.219 1.758 1 95.56 90 GLY A C 1
ATOM 722 O O . GLY A 1 90 ? -11.406 -21.344 2.484 1 95.56 90 GLY A O 1
ATOM 723 N N . PRO A 1 91 ? -11.016 -23.531 1.995 1 92.62 91 PRO A N 1
ATOM 724 C CA . PRO A 1 91 ? -11.727 -23.969 3.197 1 92.62 91 PRO A CA 1
ATOM 725 C C . PRO A 1 91 ? -11.141 -23.391 4.48 1 92.62 91 PRO A C 1
ATOM 727 O O . PRO A 1 91 ? -9.922 -23.406 4.664 1 92.62 91 PRO A O 1
ATOM 730 N N . SER A 1 92 ? -11.977 -22.797 5.41 1 95.38 92 SER A N 1
ATOM 731 C CA . SER A 1 92 ? -11.625 -22.25 6.719 1 95.38 92 SER A CA 1
ATOM 732 C C . SER A 1 92 ? -10.781 -20.984 6.578 1 95.38 92 SER A C 1
ATOM 734 O O . SER A 1 92 ? -10.055 -20.609 7.504 1 95.38 92 SER A O 1
ATOM 736 N N . GLN A 1 93 ? -10.836 -20.5 5.316 1 96.38 93 GLN A N 1
ATOM 737 C CA . GLN A 1 93 ? -10.109 -19.266 5.078 1 96.38 93 GLN A CA 1
ATOM 738 C C . GLN A 1 93 ? -11.07 -18.109 4.793 1 96.38 93 GLN A C 1
ATOM 740 O O . GLN A 1 93 ? -12.188 -18.328 4.312 1 96.38 93 GLN A O 1
ATOM 745 N N . PRO A 1 94 ? -10.633 -16.844 5.031 1 97.38 94 PRO A N 1
ATOM 746 C CA . PRO A 1 94 ? -9.438 -16.469 5.789 1 97.38 94 PRO A CA 1
ATOM 747 C C . PRO A 1 94 ? -9.5 -16.906 7.25 1 97.38 94 PRO A C 1
ATOM 749 O O . PRO A 1 94 ? -10.5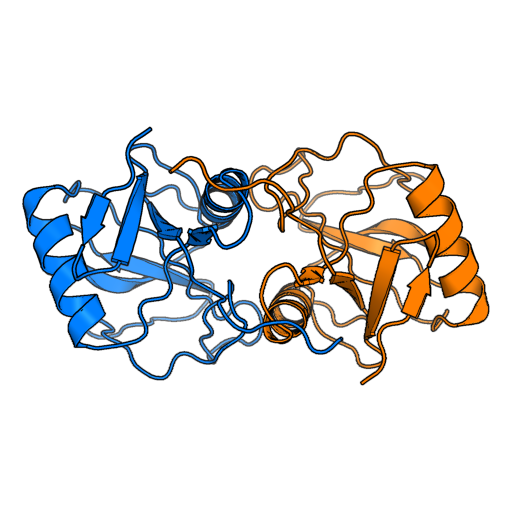78 -16.875 7.859 1 97.38 94 PRO A O 1
ATOM 752 N N . SER A 1 95 ? -8.453 -17.281 7.895 1 97 95 SER A N 1
ATOM 753 C CA . SER A 1 95 ? -8.398 -17.766 9.266 1 97 95 SER A CA 1
ATOM 754 C C . SER A 1 95 ? -8.391 -16.625 10.266 1 97 95 SER A C 1
ATOM 756 O O . SER A 1 95 ? -8.828 -16.781 11.406 1 97 95 SER A O 1
ATOM 758 N N . GLY A 1 96 ? -7.832 -15.461 9.906 1 95.81 96 GLY A N 1
ATOM 759 C CA . GLY A 1 96 ? -7.844 -14.273 10.75 1 95.81 96 GLY A CA 1
ATOM 760 C C . GLY A 1 96 ? -6.68 -14.219 11.719 1 95.81 96 GLY A C 1
ATOM 761 O O . GLY A 1 96 ? -5.555 -14.586 11.367 1 95.81 96 GLY A O 1
ATOM 762 N N . GLY A 1 97 ? -6.926 -13.539 12.945 1 95.12 97 GLY A N 1
ATOM 763 C CA . GLY A 1 97 ? -5.832 -13.328 13.883 1 95.12 97 GLY A CA 1
ATOM 764 C C . GLY A 1 97 ? -4.824 -12.305 13.406 1 95.12 97 GLY A C 1
ATOM 765 O O . GLY A 1 97 ? -5.188 -11.18 13.07 1 95.12 97 GLY A O 1
ATOM 766 N N . ASP A 1 98 ? -3.555 -12.734 13.422 1 95.19 98 ASP A N 1
ATOM 767 C CA . ASP A 1 98 ? -2.506 -11.805 13.023 1 95.19 98 ASP A CA 1
ATOM 768 C C . ASP A 1 98 ? -2.186 -11.938 11.539 1 95.19 98 ASP A C 1
ATOM 770 O O . ASP A 1 98 ? -1.163 -11.43 11.07 1 95.19 98 ASP A O 1
ATOM 774 N N . GLN A 1 99 ? -3.062 -12.609 10.781 1 98.25 99 GLN A N 1
ATOM 775 C CA . GLN A 1 99 ? -2.896 -12.766 9.336 1 98.25 99 GLN A CA 1
ATOM 776 C C . GLN A 1 99 ? -3.771 -11.781 8.57 1 98.25 99 GLN A C 1
ATOM 778 O O . GLN A 1 99 ? -5 -11.875 8.609 1 98.25 99 GLN A O 1
ATOM 783 N N . HIS A 1 100 ? -3.141 -10.828 7.816 1 98.5 100 HIS A N 1
ATOM 784 C CA . HIS A 1 100 ? -3.9 -9.727 7.254 1 98.5 100 HIS A CA 1
ATOM 785 C C . HIS A 1 100 ? -3.559 -9.516 5.781 1 98.5 100 HIS A C 1
ATOM 787 O O . HIS A 1 100 ? -3.955 -8.516 5.184 1 98.5 100 HIS A O 1
ATOM 793 N N . CYS A 1 101 ? -2.793 -10.398 5.18 1 98.81 101 CYS A N 1
ATOM 794 C CA . CYS A 1 101 ? -2.398 -10.273 3.781 1 98.81 101 CYS A CA 1
ATOM 795 C C . CYS A 1 101 ? -2.832 -11.492 2.979 1 98.81 101 CYS A C 1
ATOM 797 O O . CYS A 1 101 ? -2.746 -12.625 3.465 1 98.81 101 CYS A O 1
ATOM 799 N N . MET A 1 102 ? -3.303 -11.266 1.815 1 98.81 102 MET A N 1
ATOM 800 C CA . MET A 1 102 ? -3.914 -12.281 0.962 1 98.81 102 MET A CA 1
ATOM 801 C C . MET A 1 102 ? -2.877 -12.914 0.046 1 98.81 102 MET A C 1
ATOM 803 O O . MET A 1 102 ? -2.021 -12.227 -0.509 1 98.81 102 MET A O 1
ATOM 807 N N . TYR A 1 103 ? -2.951 -14.211 -0.061 1 98.38 103 TYR A N 1
ATOM 808 C CA . TYR A 1 103 ? -2.105 -14.914 -1.021 1 98.38 103 TYR A CA 1
ATOM 809 C C . TYR A 1 103 ? -2.846 -16.094 -1.633 1 98.38 103 TYR A C 1
ATOM 811 O O . TYR A 1 103 ? -3.908 -16.484 -1.148 1 98.38 103 TYR A O 1
ATOM 819 N N . LEU A 1 104 ? -2.412 -16.562 -2.76 1 98.06 104 LEU A N 1
ATOM 820 C CA . LEU A 1 104 ? -2.871 -17.781 -3.398 1 98.06 104 LEU A CA 1
ATOM 821 C C . LEU A 1 104 ? -2.027 -18.984 -2.955 1 98.06 104 LEU A C 1
ATOM 823 O O . LEU A 1 104 ? -0.802 -18.953 -3.082 1 98.06 104 LEU A O 1
ATOM 827 N N . VAL A 1 105 ? -2.67 -19.969 -2.43 1 95.56 105 VAL A N 1
ATOM 828 C CA . VAL A 1 105 ? -1.984 -21.109 -1.855 1 95.56 105 VAL A CA 1
ATOM 829 C C . VAL A 1 105 ? -1.465 -22.016 -2.973 1 95.56 105 VAL A C 1
ATOM 831 O O . VAL A 1 105 ? -2.25 -22.594 -3.729 1 95.56 105 VAL A O 1
ATOM 834 N N . GLY A 1 106 ? -0.08 -22.094 -3.148 1 87.75 106 GLY A N 1
ATOM 835 C CA . GLY A 1 106 ? 0.531 -22.906 -4.188 1 87.75 106 GLY A CA 1
ATOM 836 C C . GLY A 1 106 ? 0.244 -24.391 -4.031 1 87.75 106 GLY A C 1
ATOM 837 O O . GLY A 1 106 ? -0.096 -24.859 -2.939 1 87.75 106 GLY A O 1
ATOM 838 N N . GLY A 1 107 ? 0.437 -25.109 -5.199 1 75.38 107 GLY A N 1
ATOM 839 C CA . GLY A 1 107 ? 0.533 -26.562 -5.18 1 75.38 107 GLY A CA 1
ATOM 840 C C . GLY A 1 107 ? -0.804 -27.25 -5.371 1 75.38 107 GLY A C 1
ATOM 841 O O . GLY A 1 107 ? -1.521 -26.969 -6.336 1 75.38 107 GLY A O 1
ATOM 842 N N . LEU A 1 108 ? -0.988 -28.016 -4.223 1 69.81 108 LEU A N 1
ATOM 843 C CA . LEU A 1 108 ? -2.004 -29.062 -4.273 1 69.81 108 LEU A CA 1
ATOM 844 C C . LEU A 1 108 ? -3.395 -28.469 -4.039 1 69.81 108 LEU A C 1
ATOM 846 O O . LEU A 1 108 ? -4.398 -29.094 -4.406 1 69.81 108 LEU A O 1
ATOM 850 N N . LEU A 1 109 ? -3.457 -27.25 -3.637 1 73.31 109 LEU A N 1
ATOM 851 C CA . LEU A 1 109 ? -4.766 -26.703 -3.299 1 73.31 109 LEU A CA 1
ATOM 852 C C . LEU A 1 109 ? -5.297 -25.828 -4.43 1 73.31 109 LEU A C 1
ATOM 854 O O . LEU A 1 109 ? -6.211 -25.031 -4.223 1 73.31 109 LEU A O 1
ATOM 858 N N . GLY A 1 110 ? -4.711 -25.938 -5.555 1 85.44 110 GLY A N 1
ATOM 859 C CA . GLY A 1 110 ? -5.246 -25.297 -6.754 1 85.44 110 GLY A CA 1
ATOM 860 C C . GLY A 1 110 ? -5.242 -23.781 -6.68 1 85.44 110 GLY A C 1
ATOM 861 O O . GLY A 1 110 ? -6.164 -23.141 -7.18 1 85.44 110 GLY A O 1
ATOM 862 N N . TYR A 1 111 ? -4.414 -23.234 -5.867 1 94.94 111 TYR A N 1
ATOM 863 C CA . TYR A 1 111 ? -4.223 -21.797 -5.777 1 94.94 111 TYR A CA 1
ATOM 864 C C . TYR A 1 111 ? -5.469 -21.109 -5.238 1 94.94 111 TYR A C 1
ATOM 866 O O . TYR A 1 111 ? -5.898 -20.078 -5.766 1 94.94 111 TYR A O 1
ATOM 874 N N . GLN A 1 112 ? -6.105 -21.688 -4.25 1 96.19 112 GLN A N 1
ATOM 875 C CA . GLN A 1 112 ? -7.168 -21.016 -3.5 1 96.19 112 GLN A CA 1
ATOM 876 C C . GLN A 1 112 ? -6.613 -19.875 -2.65 1 96.19 112 GLN A C 1
ATOM 878 O O . GLN A 1 112 ? -5.41 -19.828 -2.381 1 96.19 112 GLN A O 1
ATOM 883 N N . TRP A 1 113 ? -7.516 -19 -2.289 1 98.19 113 TRP A N 1
ATOM 884 C CA . TRP A 1 113 ? -7.102 -17.812 -1.538 1 98.19 113 TRP A CA 1
ATOM 885 C C . TRP A 1 113 ? -6.957 -18.141 -0.055 1 98.19 113 TRP A C 1
ATOM 887 O O . TRP A 1 113 ? -7.691 -18.969 0.48 1 98.19 113 TRP A O 1
ATOM 897 N N . ALA A 1 114 ? -6.09 -17.516 0.608 1 98 114 ALA A N 1
ATOM 898 C CA . ALA A 1 114 ? -5.941 -17.578 2.059 1 98 114 ALA A CA 1
ATOM 899 C C . ALA A 1 114 ? -5.289 -16.312 2.602 1 98 114 ALA A C 1
ATOM 901 O O . ALA A 1 114 ? -4.734 -15.516 1.839 1 98 114 ALA A O 1
ATOM 902 N N . ASP A 1 115 ? -5.414 -16.078 3.906 1 98.56 115 ASP A N 1
ATOM 903 C CA . ASP A 1 115 ? -4.668 -15.016 4.566 1 98.56 115 ASP A CA 1
ATOM 904 C C . ASP A 1 115 ? -3.428 -15.57 5.266 1 98.56 115 ASP A C 1
ATOM 906 O O . ASP A 1 115 ? -3.357 -16.766 5.57 1 98.56 115 ASP A O 1
ATOM 910 N N . PHE A 1 116 ? -2.432 -14.75 5.406 1 98.31 116 PHE A N 1
ATOM 911 C CA . PHE A 1 116 ? -1.197 -15.141 6.078 1 98.31 116 PHE A CA 1
ATOM 912 C C . PHE A 1 116 ? -0.538 -13.93 6.73 1 98.31 116 PHE A C 1
ATOM 914 O O . PHE A 1 116 ? -1.028 -12.805 6.609 1 98.31 116 PHE A O 1
ATOM 921 N N . HIS A 1 117 ? 0.526 -14.25 7.562 1 98.38 117 HIS A N 1
ATOM 922 C CA . HIS A 1 117 ? 1.344 -13.18 8.125 1 98.38 117 HIS A CA 1
ATOM 923 C C . HIS A 1 117 ? 2.078 -12.414 7.027 1 98.38 117 HIS A C 1
ATOM 925 O O . HIS A 1 117 ? 2.807 -13.008 6.23 1 98.38 117 HIS A O 1
ATOM 931 N N . CYS A 1 118 ? 1.988 -11.117 7.059 1 98.38 118 CYS A N 1
ATOM 932 C CA . CYS A 1 118 ? 2.445 -10.273 5.961 1 98.38 118 CYS A CA 1
ATOM 933 C C . CYS A 1 118 ? 3.965 -10.305 5.848 1 98.38 118 CYS A C 1
ATOM 935 O O . CYS A 1 118 ? 4.52 -9.961 4.801 1 98.38 118 CYS A O 1
ATOM 937 N N . ASP A 1 119 ? 4.629 -10.719 6.875 1 97.38 119 ASP A N 1
ATOM 938 C CA . ASP A 1 119 ? 6.078 -10.562 6.945 1 97.38 119 ASP A CA 1
ATOM 939 C C . ASP A 1 119 ? 6.793 -11.758 6.332 1 97.38 119 ASP A C 1
ATOM 941 O O . ASP A 1 119 ? 8.023 -11.766 6.215 1 97.38 119 ASP A O 1
ATOM 945 N N . PHE A 1 120 ? 6.039 -12.789 5.887 1 98.06 120 PHE A N 1
ATOM 946 C CA . PHE A 1 120 ? 6.66 -13.969 5.293 1 98.06 120 PHE A CA 1
ATOM 947 C C . PHE A 1 120 ? 7.016 -13.711 3.832 1 98.06 120 PHE A C 1
ATOM 949 O O . PHE A 1 120 ? 6.305 -12.984 3.131 1 98.06 120 PHE A O 1
ATOM 956 N N . ASP A 1 121 ? 8.062 -14.375 3.428 1 98.12 121 ASP A N 1
ATOM 957 C CA . ASP A 1 121 ? 8.508 -14.219 2.045 1 98.12 121 ASP A CA 1
ATOM 958 C C . ASP A 1 121 ? 7.852 -15.266 1.142 1 98.12 121 ASP A C 1
ATOM 960 O O . ASP A 1 121 ? 7.902 -16.469 1.433 1 98.12 121 ASP A O 1
ATOM 964 N N . MET A 1 122 ? 7.25 -14.859 0.086 1 97.81 122 MET A N 1
ATOM 965 C CA . MET A 1 122 ? 6.645 -15.688 -0.95 1 97.81 122 MET A CA 1
ATOM 966 C C . MET A 1 122 ? 6.82 -15.055 -2.326 1 97.81 122 MET A C 1
ATOM 968 O O . MET A 1 122 ? 7.344 -13.945 -2.443 1 97.81 122 MET A O 1
ATOM 972 N N . HIS A 1 123 ? 6.484 -15.859 -3.283 1 98 123 HIS A N 1
ATOM 973 C CA . HIS A 1 123 ? 6.355 -15.258 -4.605 1 98 123 HIS A CA 1
ATOM 974 C C . HIS A 1 123 ? 5.184 -14.281 -4.652 1 98 123 HIS A C 1
ATOM 976 O O . HIS A 1 123 ? 4.449 -14.133 -3.672 1 98 123 HIS A O 1
ATOM 982 N N . PHE A 1 124 ? 5.043 -13.523 -5.75 1 98.69 124 PHE A N 1
ATOM 983 C CA . PHE A 1 124 ? 4.004 -12.5 -5.824 1 98.69 124 PHE A CA 1
ATOM 984 C C . PHE A 1 124 ? 3.621 -12.219 -7.27 1 98.69 124 PHE A C 1
ATOM 986 O O . PHE A 1 124 ? 4.359 -12.578 -8.195 1 98.69 124 PHE A O 1
ATOM 993 N N . LEU A 1 125 ? 2.508 -11.719 -7.43 1 98.69 125 LEU A N 1
ATOM 994 C CA . LEU A 1 125 ? 1.958 -11.406 -8.742 1 98.69 125 LEU A CA 1
ATOM 995 C C . LEU A 1 125 ? 1.63 -9.922 -8.859 1 98.69 125 LEU A C 1
ATOM 997 O O . LEU A 1 125 ? 0.806 -9.406 -8.102 1 98.69 125 LEU A O 1
ATOM 1001 N N . CYS A 1 126 ? 2.305 -9.211 -9.758 1 98.5 126 CYS A N 1
ATOM 1002 C CA . CYS A 1 126 ? 1.965 -7.832 -10.086 1 98.5 126 CYS A CA 1
ATOM 1003 C C . CYS A 1 126 ? 0.957 -7.777 -11.227 1 98.5 126 CYS A C 1
ATOM 1005 O O . CYS A 1 126 ? 0.931 -8.664 -12.086 1 98.5 126 CYS A O 1
ATOM 1007 N N . GLU A 1 127 ? 0.225 -6.758 -11.227 1 98.12 127 GLU A N 1
ATOM 1008 C CA . GLU A 1 127 ? -0.732 -6.504 -12.297 1 98.12 127 GLU A CA 1
ATOM 1009 C C . GLU A 1 127 ? -0.577 -5.094 -12.852 1 98.12 127 GLU A C 1
ATOM 1011 O O . GLU A 1 127 ? -0.411 -4.137 -12.094 1 98.12 127 GLU A O 1
ATOM 1016 N N . TYR A 1 128 ? -0.603 -4.984 -14.133 1 96 128 TYR A N 1
ATOM 1017 C CA . TYR A 1 128 ? -0.616 -3.688 -14.805 1 96 128 TYR A CA 1
ATOM 1018 C C . TYR A 1 128 ? -2.043 -3.203 -15.023 1 96 128 TYR A C 1
ATOM 1020 O O . TYR A 1 128 ? -2.918 -3.98 -15.414 1 96 128 TYR A O 1
ATOM 1028 N N . GLY A 1 129 ? -2.287 -1.943 -14.734 1 94.12 129 GLY A N 1
ATOM 1029 C CA . GLY A 1 129 ? -3.58 -1.342 -15.016 1 94.12 129 GLY A CA 1
ATOM 1030 C C . GLY A 1 129 ? -4.59 -1.555 -13.906 1 94.12 129 GLY A C 1
ATOM 1031 O O . GLY A 1 129 ? -5.797 -1.577 -14.148 1 94.12 129 GLY A O 1
ATOM 1032 N N . VAL A 1 130 ? -4.246 -1.807 -12.648 1 92.81 130 VAL A N 1
ATOM 1033 C CA . VAL A 1 130 ? -5.094 -2.131 -11.508 1 92.81 130 VAL A CA 1
ATOM 1034 C C . VAL A 1 130 ? -6.031 -0.959 -11.203 1 92.81 130 VAL A C 1
ATOM 1036 O O . VAL A 1 130 ? -7.203 -1.159 -10.891 1 92.81 130 VAL A O 1
ATOM 1039 N N . ASN A 1 131 ? -5.684 0.248 -11.164 1 91.94 131 ASN A N 1
ATOM 1040 C CA . ASN A 1 131 ? -6.473 1.442 -10.883 1 91.94 131 ASN A CA 1
ATOM 1041 C C . ASN A 1 131 ? -6.609 2.328 -12.117 1 91.94 131 ASN A C 1
ATOM 1043 O O . ASN A 1 131 ? -5.785 3.213 -12.344 1 91.94 131 ASN A O 1
ATOM 1047 N N . ASP A 1 132 ? -7.754 2.074 -12.828 1 86.88 132 ASP A N 1
ATOM 1048 C CA . ASP A 1 132 ? -7.898 2.785 -14.094 1 86.88 132 ASP A CA 1
ATOM 1049 C C . ASP A 1 132 ? -8.844 3.975 -13.953 1 86.88 132 ASP A C 1
ATOM 1051 O O . ASP A 1 132 ? -9.148 4.656 -14.93 1 86.88 132 ASP A O 1
ATOM 1055 N N . LEU A 1 133 ? -9.242 4.152 -12.688 1 90.56 133 LEU A N 1
ATOM 1056 C CA . LEU A 1 133 ? -10.07 5.328 -12.438 1 90.56 133 LEU A CA 1
ATOM 1057 C C . LEU A 1 133 ? -9.25 6.609 -12.57 1 90.56 133 LEU A C 1
ATOM 1059 O O . LEU A 1 133 ? -8.125 6.684 -12.062 1 90.56 133 LEU A O 1
ATOM 1063 N N . GLU A 1 134 ? -9.711 7.555 -13.352 1 87 134 GLU A N 1
ATOM 1064 C CA . GLU A 1 134 ? -9.062 8.859 -13.453 1 87 134 GLU A CA 1
ATOM 1065 C C . GLU A 1 134 ? -9.453 9.766 -12.289 1 87 134 GLU A C 1
ATOM 1067 O O . GLU A 1 134 ? -10.633 9.891 -11.969 1 87 134 GLU A O 1
ATOM 1072 N N . PRO A 1 135 ? -8.391 10.266 -11.633 1 82.81 135 PRO A N 1
ATOM 1073 C CA . PRO A 1 135 ? -8.727 11.148 -10.508 1 82.81 135 PRO A CA 1
ATOM 1074 C C . PRO A 1 135 ? -9.531 12.375 -10.938 1 82.81 135 PRO A C 1
ATOM 1076 O O . PRO A 1 135 ? -9.375 12.844 -12.07 1 82.81 135 PRO A O 1
ATOM 1079 N N . TRP A 1 136 ? -10.539 12.727 -10.023 1 67.94 136 TRP A N 1
ATOM 1080 C CA . TRP A 1 136 ? -11.32 13.906 -10.367 1 67.94 136 TRP A CA 1
ATOM 1081 C C . TRP A 1 136 ? -10.445 15.156 -10.359 1 67.94 136 TRP A C 1
ATOM 1083 O O . TRP A 1 136 ? -9.508 15.258 -9.57 1 67.94 136 TRP A O 1
ATOM 1093 N N . ARG A 1 137 ? -10.25 15.789 -11.445 1 56.03 137 ARG A N 1
ATOM 1094 C CA . ARG A 1 137 ? -9.562 17.078 -11.508 1 56.03 137 ARG A CA 1
ATOM 1095 C C . ARG A 1 137 ? -10.484 18.203 -11.062 1 56.03 137 ARG A C 1
ATOM 1097 O O . ARG A 1 137 ? -11.703 18.141 -11.242 1 56.03 137 ARG A O 1
ATOM 1104 N N . MET B 1 1 ? -14.883 16.938 -2.592 1 55.12 1 MET B N 1
ATOM 1105 C CA . MET B 1 1 ? -13.711 16.75 -1.735 1 55.12 1 MET B CA 1
ATOM 1106 C C . MET B 1 1 ? -12.461 17.312 -2.402 1 55.12 1 MET B C 1
ATOM 1108 O O . MET B 1 1 ? -12.148 16.953 -3.539 1 55.12 1 MET B O 1
ATOM 1112 N N . ALA B 1 2 ? -11.797 18.516 -1.945 1 81.75 2 ALA B N 1
ATOM 1113 C CA . ALA B 1 2 ? -11.055 19.406 -2.83 1 81.75 2 ALA B CA 1
ATOM 1114 C C . ALA B 1 2 ? -9.547 19.188 -2.695 1 81.75 2 ALA B C 1
ATOM 1116 O O . ALA B 1 2 ? -9.031 19.031 -1.586 1 81.75 2 ALA B O 1
ATOM 1117 N N . PHE B 1 3 ? -8.93 18.75 -3.652 1 94.5 3 PHE B N 1
ATOM 1118 C CA . PHE B 1 3 ? -7.477 18.781 -3.768 1 94.5 3 PHE B CA 1
ATOM 1119 C C . PHE B 1 3 ? -6.961 20.219 -3.721 1 94.5 3 PHE B C 1
ATOM 1121 O O . PHE B 1 3 ? -7.637 21.141 -4.172 1 94.5 3 PHE B O 1
ATOM 1128 N N . HIS B 1 4 ? -5.855 20.406 -3.072 1 96.5 4 HIS B N 1
ATOM 1129 C CA . HIS B 1 4 ? -5.188 21.703 -2.949 1 96.5 4 HIS B CA 1
ATOM 1130 C C . HIS B 1 4 ? -3.848 21.703 -3.68 1 96.5 4 HIS B C 1
ATOM 1132 O O . HIS B 1 4 ? -3.107 20.719 -3.627 1 96.5 4 HIS B O 1
ATOM 1138 N N . GLU B 1 5 ? -3.576 22.844 -4.289 1 96.88 5 GLU B N 1
ATOM 1139 C CA . GLU B 1 5 ? -2.242 23.016 -4.855 1 96.88 5 GLU B CA 1
ATOM 1140 C C . GLU B 1 5 ? -1.248 23.5 -3.803 1 96.88 5 GLU B C 1
ATOM 1142 O O . GLU B 1 5 ? -1.456 24.531 -3.178 1 96.88 5 GLU B O 1
ATOM 1147 N N . ILE B 1 6 ? -0.283 22.766 -3.576 1 97.56 6 ILE B N 1
ATOM 1148 C CA . ILE B 1 6 ? 0.779 23.078 -2.629 1 97.56 6 ILE B CA 1
ATOM 1149 C C . ILE B 1 6 ? 2.139 22.938 -3.309 1 97.56 6 ILE B C 1
ATOM 1151 O O . ILE B 1 6 ? 2.555 21.828 -3.646 1 97.56 6 ILE B O 1
ATOM 1155 N N . GLY B 1 7 ? 2.818 24.031 -3.488 1 97.31 7 GLY B N 1
ATOM 1156 C CA . GLY B 1 7 ? 4.133 23.984 -4.105 1 97.31 7 GLY B CA 1
ATOM 1157 C C . GLY B 1 7 ? 4.117 23.391 -5.504 1 97.31 7 GLY B C 1
ATOM 1158 O O . GLY B 1 7 ? 5.023 22.641 -5.875 1 97.31 7 GLY B O 1
ATOM 1159 N N . GLY B 1 8 ? 3.125 23.547 -6.234 1 96.88 8 GLY B N 1
ATOM 1160 C CA . GLY B 1 8 ? 3.055 23.078 -7.609 1 96.88 8 GLY B CA 1
ATOM 1161 C C . GLY B 1 8 ? 2.549 21.656 -7.738 1 96.88 8 GLY B C 1
ATOM 1162 O O . GLY B 1 8 ? 2.467 21.125 -8.844 1 96.88 8 GLY B O 1
ATOM 1163 N N . LYS B 1 9 ? 2.279 21.062 -6.66 1 96.88 9 LYS B N 1
ATOM 1164 C CA . LYS B 1 9 ? 1.708 19.719 -6.637 1 96.88 9 LYS B CA 1
ATOM 1165 C C . LYS B 1 9 ? 0.324 19.719 -5.992 1 96.88 9 LYS B C 1
ATOM 1167 O O . LYS B 1 9 ? -0.043 20.672 -5.301 1 96.88 9 LYS B O 1
ATOM 1172 N N . CYS B 1 10 ? -0.489 18.688 -6.254 1 96.75 10 CYS B N 1
ATOM 1173 C CA . CYS B 1 10 ? -1.867 18.625 -5.781 1 96.75 10 CYS B CA 1
ATOM 1174 C C . CYS B 1 10 ? -2.008 17.609 -4.652 1 96.75 10 CYS B C 1
ATOM 1176 O O . CYS B 1 10 ? -1.613 16.453 -4.801 1 96.75 10 CYS B O 1
ATOM 1178 N N . TYR B 1 11 ? -2.547 18.078 -3.557 1 97.94 11 TYR B N 1
ATOM 1179 C CA . TYR B 1 11 ? -2.699 17.25 -2.367 1 97.94 11 TYR B CA 1
ATOM 1180 C C . TYR B 1 11 ? -4.137 17.266 -1.862 1 97.94 11 TYR B C 1
ATOM 1182 O O . TYR B 1 11 ? -4.855 18.25 -2.078 1 97.94 11 TYR B O 1
ATOM 1190 N N . PHE B 1 12 ? -4.574 16.203 -1.247 1 97.88 12 PHE B N 1
ATOM 1191 C CA . PHE B 1 12 ? -5.812 16.125 -0.485 1 97.88 12 PHE B CA 1
ATOM 1192 C C . PHE B 1 12 ? -5.527 15.883 0.992 1 97.88 12 PHE B C 1
ATOM 1194 O O . PHE B 1 12 ? -4.82 14.938 1.345 1 97.88 12 PHE B O 1
ATOM 1201 N N . TYR B 1 13 ? -5.953 16.781 1.793 1 97.88 13 TYR B N 1
ATOM 1202 C CA . TYR B 1 13 ? -5.82 16.641 3.238 1 97.88 13 TYR B CA 1
ATOM 1203 C C . TYR B 1 13 ? -7.051 15.961 3.834 1 97.88 13 TYR B C 1
ATOM 1205 O O . TYR B 1 13 ? -8.164 16.484 3.723 1 97.88 13 TYR B O 1
ATOM 1213 N N . GLY B 1 14 ? -6.789 14.742 4.387 1 97.88 14 GLY B N 1
ATOM 1214 C CA . GLY B 1 14 ? -7.875 14.039 5.047 1 97.88 14 GLY B CA 1
ATOM 1215 C C . GLY B 1 14 ? -8.195 14.594 6.426 1 97.88 14 GLY B C 1
ATOM 1216 O O . GLY B 1 14 ? -7.438 14.375 7.375 1 97.88 14 GLY B O 1
ATOM 1217 N N . TYR B 1 15 ? -9.375 15.164 6.664 1 95.12 15 TYR B N 1
ATOM 1218 C CA . TYR B 1 15 ? -9.766 15.836 7.898 1 95.12 15 TYR B CA 1
ATOM 1219 C C . TYR B 1 15 ? -10.391 14.852 8.883 1 95.12 15 TYR B C 1
ATOM 1221 O O . TYR B 1 15 ? -10.922 15.258 9.914 1 95.12 15 TYR B O 1
ATOM 1229 N N . PHE B 1 16 ? -10.445 13.617 8.594 1 96.94 16 PHE B N 1
ATOM 1230 C CA . PHE B 1 16 ? -10.93 12.547 9.453 1 96.94 16 PHE B CA 1
ATOM 1231 C C . PHE B 1 16 ? -9.836 11.516 9.711 1 96.94 16 PHE B C 1
ATOM 1233 O O . PHE B 1 16 ? -8.992 11.273 8.852 1 96.94 16 PHE B O 1
ATOM 1240 N N . PRO B 1 17 ? -9.844 11.016 10.852 1 97.94 17 PRO B N 1
ATOM 1241 C CA . PRO B 1 17 ? -8.727 10.141 11.219 1 97.94 17 PRO B CA 1
ATOM 1242 C C . PRO B 1 17 ? -8.867 8.727 10.641 1 97.94 17 PRO B C 1
ATOM 1244 O O . PRO B 1 17 ? -9.969 8.172 10.633 1 97.94 17 PRO 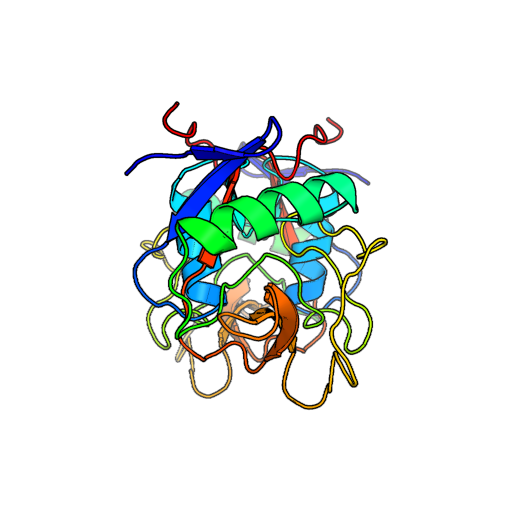B O 1
ATOM 1247 N N . LEU B 1 18 ? -7.859 8.156 10.141 1 98.5 18 LEU B N 1
ATOM 1248 C CA . LEU B 1 18 ? -7.711 6.781 9.688 1 98.5 18 LEU B CA 1
ATOM 1249 C C . LEU B 1 18 ? -6.359 6.211 10.102 1 98.5 18 LEU B C 1
ATOM 1251 O O . LEU B 1 18 ? -5.422 6.961 10.375 1 98.5 18 LEU B O 1
ATOM 1255 N N . ASN B 1 19 ? -6.305 4.918 10.211 1 98.69 19 ASN B N 1
ATOM 1256 C CA . ASN B 1 19 ? -4.961 4.355 10.336 1 98.69 19 ASN B CA 1
ATOM 1257 C C . ASN B 1 19 ? -4.203 4.41 9.016 1 98.69 19 ASN B C 1
ATOM 1259 O O . ASN B 1 19 ? -4.762 4.801 7.988 1 98.69 19 ASN B O 1
ATOM 1263 N N . TRP B 1 20 ? -2.965 4.102 9.055 1 98.81 20 TRP B N 1
ATOM 1264 C CA . TRP B 1 20 ? -2.102 4.309 7.898 1 98.81 20 TRP B CA 1
ATOM 1265 C C . TRP B 1 20 ? -2.607 3.52 6.695 1 98.81 20 TRP B C 1
ATOM 1267 O O . TRP B 1 20 ? -2.621 4.027 5.57 1 98.81 20 TRP B O 1
ATOM 1277 N N . TYR B 1 21 ? -3.014 2.25 6.883 1 98.75 21 TYR B N 1
ATOM 1278 C CA . TYR B 1 21 ? -3.457 1.366 5.812 1 98.75 21 TYR B CA 1
ATOM 1279 C C . TYR B 1 21 ? -4.758 1.866 5.195 1 98.75 21 TYR B C 1
ATOM 1281 O O . TYR B 1 21 ? -4.891 1.925 3.971 1 98.75 21 TYR B O 1
ATOM 1289 N N . ARG B 1 22 ? -5.68 2.242 6.062 1 98.38 22 ARG B N 1
ATOM 1290 C CA . ARG B 1 22 ? -6.953 2.766 5.574 1 98.38 22 ARG B CA 1
ATOM 1291 C C . ARG B 1 22 ? -6.754 4.094 4.848 1 98.38 22 ARG B C 1
ATOM 1293 O O . ARG B 1 22 ? -7.457 4.383 3.877 1 98.38 22 ARG B O 1
ATOM 1300 N N . ALA B 1 23 ? -5.895 4.895 5.383 1 98.81 23 ALA B N 1
ATOM 1301 C CA . ALA B 1 23 ? -5.574 6.148 4.707 1 98.81 23 ALA B CA 1
ATOM 1302 C C . ALA B 1 23 ? -5.023 5.895 3.307 1 98.81 23 ALA B C 1
ATOM 1304 O O . ALA B 1 23 ? -5.395 6.582 2.352 1 98.81 23 ALA B O 1
ATOM 1305 N N . SER B 1 24 ? -4.117 4.902 3.199 1 98.62 24 SER B N 1
ATOM 1306 C CA . SER B 1 24 ? -3.574 4.527 1.897 1 98.62 24 SER B CA 1
ATOM 1307 C C . SER B 1 24 ? -4.68 4.078 0.946 1 98.62 24 SER B C 1
ATOM 1309 O O . SER B 1 24 ? -4.742 4.535 -0.197 1 98.62 24 SER B O 1
ATOM 1311 N N . GLU B 1 25 ? -5.527 3.23 1.434 1 98.25 25 GLU B N 1
ATOM 1312 C CA . GLU B 1 25 ? -6.652 2.762 0.63 1 98.25 25 GLU B CA 1
ATOM 1313 C C . GLU B 1 25 ? -7.543 3.924 0.194 1 98.25 25 GLU B C 1
ATOM 1315 O O . GLU B 1 25 ? -7.988 3.975 -0.954 1 98.25 25 GLU B O 1
ATOM 1320 N N . PHE B 1 26 ? -7.816 4.801 1.13 1 97.88 26 PHE B N 1
ATOM 1321 C CA . PHE B 1 26 ? -8.656 5.953 0.839 1 97.88 26 PHE B CA 1
ATOM 1322 C C . PHE B 1 26 ? -8.062 6.793 -0.284 1 97.88 26 PHE B C 1
ATOM 1324 O O . PHE B 1 26 ? -8.758 7.152 -1.235 1 97.88 26 PHE B O 1
ATOM 1331 N N . CYS B 1 27 ? -6.797 7.094 -0.222 1 97.94 27 CYS B N 1
ATOM 1332 C CA . CYS B 1 27 ? -6.152 7.879 -1.267 1 97.94 27 CYS B CA 1
ATOM 1333 C C . CYS B 1 27 ? -6.207 7.156 -2.607 1 97.94 27 CYS B C 1
ATOM 1335 O O . CYS B 1 27 ? -6.48 7.777 -3.639 1 97.94 27 CYS B O 1
ATOM 1337 N N . HIS B 1 28 ? -6.004 5.844 -2.609 1 97.12 28 HIS B N 1
ATOM 1338 C CA . HIS B 1 28 ? -6.039 5.062 -3.84 1 97.12 28 HIS B CA 1
ATOM 1339 C C . HIS B 1 28 ? -7.422 5.113 -4.484 1 97.12 28 HIS B C 1
ATOM 1341 O O . HIS B 1 28 ? -7.547 5.02 -5.707 1 97.12 28 HIS B O 1
ATOM 1347 N N . SER B 1 29 ? -8.406 5.316 -3.678 1 95.88 29 SER B N 1
ATOM 1348 C CA . SER B 1 29 ? -9.781 5.27 -4.176 1 95.88 29 SER B CA 1
ATOM 1349 C C . SER B 1 29 ? -10.078 6.457 -5.086 1 95.88 29 SER B C 1
ATOM 1351 O O . SER B 1 29 ? -11.07 6.453 -5.816 1 95.88 29 SER B O 1
ATOM 1353 N N . PHE B 1 30 ? -9.219 7.469 -5.039 1 95.81 30 PHE B N 1
ATOM 1354 C CA . PHE B 1 30 ? -9.414 8.625 -5.91 1 95.81 30 PHE B CA 1
ATOM 1355 C C . PHE B 1 30 ? -9.047 8.281 -7.352 1 95.81 30 PHE B C 1
ATOM 1357 O O . PHE B 1 30 ? -9.422 9 -8.281 1 95.81 30 PHE B O 1
ATOM 1364 N N . GLY B 1 31 ? -8.195 7.234 -7.535 1 93.75 31 GLY B N 1
ATOM 1365 C CA . GLY B 1 31 ? -7.848 6.828 -8.891 1 93.75 31 GLY B CA 1
ATOM 1366 C C . GLY B 1 31 ? -6.355 6.672 -9.102 1 93.75 31 GLY B C 1
ATOM 1367 O O . GLY B 1 31 ? -5.578 6.688 -8.148 1 93.75 31 GLY B O 1
ATOM 1368 N N . LYS B 1 32 ? -6.039 6.492 -10.352 1 91.62 32 LYS B N 1
ATOM 1369 C CA . LYS B 1 32 ? -4.66 6.238 -10.758 1 91.62 32 LYS B CA 1
ATOM 1370 C C . LYS B 1 32 ? -3.75 7.402 -10.375 1 91.62 32 LYS B C 1
ATOM 1372 O O . LYS B 1 32 ? -4.102 8.57 -10.586 1 91.62 32 LYS B O 1
ATOM 1377 N N . GLY B 1 33 ? -2.66 7.012 -9.797 1 92.38 33 GLY B N 1
ATOM 1378 C CA . GLY B 1 33 ? -1.655 8.023 -9.516 1 92.38 33 GLY B CA 1
ATOM 1379 C C . GLY B 1 33 ? -1.896 8.75 -8.203 1 92.38 33 GLY B C 1
ATOM 1380 O O . GLY B 1 33 ? -1.119 9.625 -7.82 1 92.38 33 GLY B O 1
ATOM 1381 N N . VAL B 1 34 ? -3.031 8.477 -7.539 1 96.19 34 VAL B N 1
ATOM 1382 C CA . VAL B 1 34 ? -3.277 9.117 -6.254 1 96.19 34 VAL B CA 1
ATOM 1383 C C . VAL B 1 34 ? -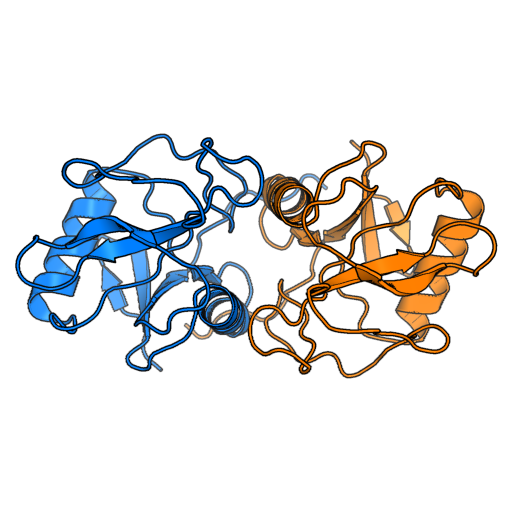2.916 8.164 -5.117 1 96.19 34 VAL B C 1
ATOM 1385 O O . VAL B 1 34 ? -3.312 7 -5.129 1 96.19 34 VAL B O 1
ATOM 1388 N N . SER B 1 35 ? -2.139 8.602 -4.176 1 97.69 35 SER B N 1
ATOM 1389 C CA . SER B 1 35 ? -1.688 7.812 -3.035 1 97.69 35 SER B CA 1
ATOM 1390 C C . SER B 1 35 ? -1.304 8.703 -1.859 1 97.69 35 SER B C 1
ATOM 1392 O O . SER B 1 35 ? -1.366 9.93 -1.96 1 97.69 35 SER B O 1
ATOM 1394 N N . LEU B 1 36 ? -1.009 8.047 -0.688 1 98.75 36 LEU B N 1
ATOM 1395 C CA . LEU B 1 36 ? -0.37 8.828 0.365 1 98.75 36 LEU B CA 1
ATOM 1396 C C . LEU B 1 36 ? 0.858 9.555 -0.169 1 98.75 36 LEU B C 1
ATOM 1398 O O . LEU B 1 36 ? 1.579 9.023 -1.019 1 98.75 36 LEU B O 1
ATOM 1402 N N . ALA B 1 37 ? 1.102 10.688 0.366 1 98.81 37 ALA B N 1
ATOM 1403 C CA . ALA B 1 37 ? 2.072 11.625 -0.188 1 98.81 37 ALA B CA 1
ATOM 1404 C C . ALA B 1 37 ? 3.492 11.086 -0.064 1 98.81 37 ALA B C 1
ATOM 1406 O O . ALA B 1 37 ? 3.855 10.508 0.963 1 98.81 37 ALA B O 1
ATOM 1407 N N . CYS B 1 38 ? 4.262 11.242 -1.094 1 98.62 38 CYS B N 1
ATOM 1408 C CA . CYS B 1 38 ? 5.703 11.023 -1.111 1 98.62 38 CYS B CA 1
ATOM 1409 C C . CYS B 1 38 ? 6.461 12.344 -1.12 1 98.62 38 CYS B C 1
ATOM 1411 O O . CYS B 1 38 ? 6.418 13.078 -2.105 1 98.62 38 CYS B O 1
ATOM 1413 N N . ILE B 1 39 ? 7.102 12.656 -0.029 1 98.5 39 ILE B N 1
ATOM 1414 C CA . ILE B 1 39 ? 7.809 13.93 0.107 1 98.5 39 ILE B CA 1
ATOM 1415 C C . ILE B 1 39 ? 9.281 13.742 -0.249 1 98.5 39 ILE B C 1
ATOM 1417 O O . ILE B 1 39 ? 10.094 13.375 0.606 1 98.5 39 ILE B O 1
ATOM 1421 N N . GLU B 1 40 ? 9.625 14.094 -1.477 1 97.56 40 GLU B N 1
ATOM 1422 C CA . GLU B 1 40 ? 10.867 13.586 -2.039 1 97.56 40 GLU B CA 1
ATOM 1423 C C . GLU B 1 40 ? 11.945 14.664 -2.07 1 97.56 40 GLU B C 1
ATOM 1425 O O . GLU B 1 40 ? 13.078 14.406 -2.484 1 97.56 40 GLU B O 1
ATOM 1430 N N . SER B 1 41 ? 11.641 15.914 -1.663 1 98 41 SER B N 1
ATOM 1431 C CA . SER B 1 41 ? 12.633 16.984 -1.676 1 98 41 SER B CA 1
ATOM 1432 C C . SER B 1 41 ? 12.398 17.969 -0.528 1 98 41 SER B C 1
ATOM 1434 O O . SER B 1 41 ? 11.305 18.016 0.04 1 98 41 SER B O 1
ATOM 1436 N N . ALA B 1 42 ? 13.516 18.688 -0.201 1 98.06 42 ALA B N 1
ATOM 1437 C CA . ALA B 1 42 ? 13.43 19.719 0.834 1 98.06 42 ALA B CA 1
ATOM 1438 C C . ALA B 1 42 ? 12.414 20.797 0.458 1 98.06 42 ALA B C 1
ATOM 1440 O O . ALA B 1 42 ? 11.672 21.281 1.315 1 98.06 42 ALA B O 1
ATOM 1441 N N . LYS B 1 43 ? 12.406 21.172 -0.77 1 98.5 43 LYS B N 1
ATOM 1442 C CA . LYS B 1 43 ? 11.469 22.172 -1.255 1 98.5 43 LYS B CA 1
ATOM 1443 C C . LYS B 1 43 ? 10.023 21.719 -1.071 1 98.5 43 LYS B C 1
ATOM 1445 O O . LYS B 1 43 ? 9.18 22.469 -0.585 1 98.5 43 LYS B O 1
ATOM 1450 N N . GLU B 1 44 ? 9.727 20.531 -1.504 1 98.44 44 GLU B N 1
ATOM 1451 C CA . GLU B 1 44 ? 8.391 19.953 -1.32 1 98.44 44 GLU B CA 1
ATOM 1452 C C . GLU B 1 44 ? 8 19.938 0.155 1 98.44 44 GLU B C 1
ATOM 1454 O O . GLU B 1 44 ? 6.891 20.328 0.516 1 98.44 44 GLU B O 1
ATOM 1459 N N . ASN B 1 45 ? 8.93 19.469 0.979 1 98.06 45 ASN B N 1
ATOM 1460 C CA . ASN B 1 45 ? 8.703 19.406 2.42 1 98.06 45 ASN B CA 1
ATOM 1461 C C . ASN B 1 45 ? 8.367 20.781 2.992 1 98.06 45 ASN B C 1
ATOM 1463 O O . ASN B 1 45 ? 7.465 20.906 3.816 1 98.06 45 ASN B O 1
ATOM 1467 N N . PHE B 1 46 ? 9.117 21.766 2.58 1 97.44 46 PHE B N 1
ATOM 1468 C CA . PHE B 1 46 ? 8.914 23.141 3.049 1 97.44 46 PHE B CA 1
ATOM 1469 C C . PHE B 1 46 ? 7.5 23.609 2.734 1 97.44 46 PHE B C 1
ATOM 1471 O O . PHE B 1 46 ? 6.805 24.125 3.609 1 97.44 46 PHE B O 1
ATOM 1478 N N . HIS B 1 47 ? 7.039 23.422 1.546 1 98.25 47 HIS B N 1
ATOM 1479 C CA . HIS B 1 47 ? 5.719 23.891 1.134 1 98.25 47 HIS B CA 1
ATOM 1480 C C . HIS B 1 47 ? 4.613 23.141 1.879 1 98.25 47 HIS B C 1
ATOM 1482 O O . HIS B 1 47 ? 3.6 23.734 2.25 1 98.25 47 HIS B O 1
ATOM 1488 N N . ILE B 1 48 ? 4.762 21.828 2.051 1 97.88 48 ILE B N 1
ATOM 1489 C CA . ILE B 1 48 ? 3.771 21.031 2.764 1 97.88 48 ILE B CA 1
ATOM 1490 C C . ILE B 1 48 ? 3.68 21.484 4.215 1 97.88 48 ILE B C 1
ATOM 1492 O O . ILE B 1 48 ? 2.582 21.688 4.742 1 97.88 48 ILE B O 1
ATOM 1496 N N . LYS B 1 49 ? 4.844 21.719 4.875 1 96.88 49 LYS B N 1
ATOM 1497 C CA . LYS B 1 49 ? 4.859 22.172 6.262 1 96.88 49 LYS B CA 1
ATOM 1498 C C . LYS B 1 49 ? 4.172 23.516 6.402 1 96.88 49 LYS B C 1
ATOM 1500 O O . LYS B 1 49 ? 3.416 23.75 7.352 1 96.88 49 LYS B O 1
ATOM 1505 N N . GLN B 1 50 ? 4.48 24.438 5.504 1 96 50 GLN B N 1
ATOM 1506 C CA . GLN B 1 50 ? 3.85 25.766 5.543 1 96 50 GLN B CA 1
ATOM 1507 C C . GLN B 1 50 ? 2.334 25.641 5.426 1 96 50 GLN B C 1
ATOM 1509 O O . GLN B 1 50 ? 1.599 26.281 6.184 1 96 50 GLN B O 1
ATOM 1514 N N . TRP B 1 51 ? 1.911 24.875 4.512 1 96.75 51 TRP B N 1
ATOM 1515 C CA . TRP B 1 51 ? 0.474 24.719 4.305 1 96.75 51 TRP B CA 1
ATOM 1516 C C . TRP B 1 51 ? -0.184 24.094 5.527 1 96.75 51 TRP B C 1
ATOM 1518 O O . TRP B 1 51 ? -1.238 24.547 5.977 1 96.75 51 TRP B O 1
ATOM 1528 N N . LEU B 1 52 ? 0.382 23.016 6.047 1 96.56 52 LEU B N 1
ATOM 1529 C CA . LEU B 1 52 ? -0.161 22.328 7.215 1 96.56 52 LEU B CA 1
ATOM 1530 C C . LEU B 1 52 ? -0.167 23.25 8.43 1 96.56 52 LEU B C 1
ATOM 1532 O O . LEU B 1 52 ? -1.056 23.156 9.281 1 96.56 52 LEU B O 1
ATOM 1536 N N . GLY B 1 53 ? 0.92 24.078 8.578 1 94.81 53 GLY B N 1
ATOM 1537 C CA . GLY B 1 53 ? 0.965 25.047 9.664 1 94.81 53 GLY B CA 1
ATOM 1538 C C . GLY B 1 53 ? -0.259 25.938 9.711 1 94.81 53 GLY B C 1
ATOM 1539 O O . GLY B 1 53 ? -0.709 26.328 10.797 1 94.81 53 GLY B O 1
ATOM 1540 N N . VAL B 1 54 ? -0.857 26.234 8.602 1 93.88 54 VAL B N 1
ATOM 1541 C CA . VAL B 1 54 ? -1.988 27.141 8.516 1 93.88 54 VAL B CA 1
ATOM 1542 C C . VAL B 1 54 ? -3.295 26.359 8.516 1 93.88 54 VAL B C 1
ATOM 1544 O O . VAL B 1 54 ? -4.254 26.734 9.195 1 93.88 54 VAL B O 1
ATOM 1547 N N . ASN B 1 55 ? -3.328 25.266 7.805 1 94.06 55 ASN B N 1
ATOM 1548 C CA . ASN B 1 55 ? -4.598 24.625 7.484 1 94.06 55 ASN B CA 1
ATOM 1549 C C . ASN B 1 55 ? -4.766 23.312 8.25 1 94.06 55 ASN B C 1
ATOM 1551 O O . ASN B 1 55 ? -5.871 22.781 8.33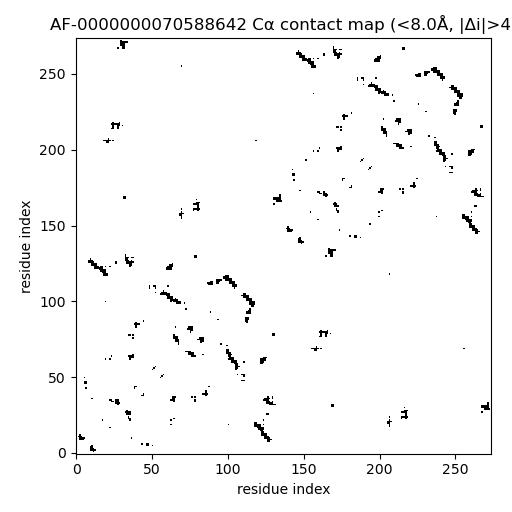6 1 94.06 55 ASN B O 1
ATOM 1555 N N . GLY B 1 56 ? -3.643 22.766 8.758 1 92.62 56 GLY B N 1
ATOM 1556 C CA . GLY B 1 56 ? -3.686 21.453 9.375 1 92.62 56 GLY B CA 1
ATOM 1557 C C . GLY B 1 56 ? -4.242 21.469 10.789 1 92.62 56 GLY B C 1
ATOM 1558 O O . GLY B 1 56 ? -4.383 22.547 11.383 1 92.62 56 GLY B O 1
ATOM 1559 N N . ASN B 1 57 ? -4.684 20.297 11.242 1 93 57 ASN B N 1
ATOM 1560 C CA . ASN B 1 57 ? -5.02 20.109 12.648 1 93 57 ASN B CA 1
ATOM 1561 C C . ASN B 1 57 ? -3.77 19.891 13.492 1 93 57 ASN B C 1
ATOM 1563 O O . ASN B 1 57 ? -3.121 18.844 13.383 1 93 57 ASN B O 1
ATOM 1567 N N . HIS B 1 58 ? -3.475 20.766 14.367 1 92.06 58 HIS B N 1
ATOM 1568 C CA . HIS B 1 58 ? -2.217 20.766 15.102 1 92.06 58 HIS B CA 1
ATOM 1569 C C . HIS B 1 58 ? -2.262 19.781 16.266 1 92.06 58 HIS B C 1
ATOM 1571 O O . HIS B 1 58 ? -1.24 19.531 16.922 1 92.06 58 HIS B O 1
ATOM 1577 N N . ASN B 1 59 ? -3.393 19.188 16.531 1 91.19 59 ASN B N 1
ATOM 1578 C CA . ASN B 1 59 ? -3.566 18.281 17.656 1 91.19 59 ASN B CA 1
ATOM 1579 C C . ASN B 1 59 ? -3.35 16.828 17.25 1 91.19 59 ASN B C 1
ATOM 1581 O O . ASN B 1 59 ? -3.441 15.922 18.094 1 91.19 59 ASN B O 1
ATOM 1585 N N . THR B 1 60 ? -3.17 16.578 16.016 1 93.25 60 THR B N 1
ATOM 1586 C CA . THR B 1 60 ? -2.957 15.211 15.531 1 93.25 60 THR B CA 1
ATOM 1587 C C . THR B 1 60 ? -1.868 15.188 14.469 1 93.25 60 THR B C 1
ATOM 1589 O O . THR B 1 60 ? -1.462 16.234 13.961 1 93.25 60 THR B O 1
ATOM 1592 N N . GLY B 1 61 ? -1.294 14.023 14.164 1 96.31 61 GLY B N 1
ATOM 1593 C CA . GLY B 1 61 ? -0.322 13.844 13.102 1 96.31 61 GLY B CA 1
ATOM 1594 C C . GLY B 1 61 ? -0.96 13.656 11.734 1 96.31 61 GLY B C 1
ATOM 1595 O O . GLY B 1 61 ? -2.186 13.594 11.625 1 96.31 61 GLY B O 1
ATOM 1596 N N . VAL B 1 62 ? -0.112 13.672 10.773 1 98.31 62 VAL B N 1
ATOM 1597 C CA . VAL B 1 62 ? -0.538 13.5 9.391 1 98.31 62 VAL B CA 1
ATOM 1598 C C . VAL B 1 62 ? 0.236 12.344 8.758 1 98.31 62 VAL B C 1
ATOM 1600 O O . VAL B 1 62 ? 1.447 12.445 8.539 1 98.31 62 VAL B O 1
ATOM 1603 N N . TRP B 1 63 ? -0.501 11.25 8.406 1 98.81 63 TRP B N 1
ATOM 1604 C CA . TRP B 1 63 ? 0.143 10.141 7.719 1 98.81 63 TRP B CA 1
ATOM 1605 C C . TRP B 1 63 ? 0.639 10.57 6.34 1 98.81 63 TRP B C 1
ATOM 1607 O O . TRP B 1 63 ? -0.047 11.305 5.629 1 98.81 63 TRP B O 1
ATOM 1617 N N . VAL B 1 64 ? 1.805 10.125 5.949 1 98.88 64 VAL B N 1
ATOM 1618 C CA . VAL B 1 64 ? 2.32 10.188 4.586 1 98.88 64 VAL B CA 1
ATOM 1619 C C . VAL B 1 64 ? 2.748 8.797 4.125 1 98.88 64 VAL B C 1
ATOM 1621 O O . VAL B 1 64 ? 2.516 7.809 4.824 1 98.88 64 VAL B O 1
ATOM 1624 N N . GLY B 1 65 ? 3.355 8.703 2.938 1 98.81 65 GLY B N 1
ATOM 1625 C CA . GLY B 1 65 ? 3.453 7.414 2.268 1 98.81 65 GLY B CA 1
ATOM 1626 C C . GLY B 1 65 ? 4.691 6.629 2.658 1 98.81 65 GLY B C 1
ATOM 1627 O O . GLY B 1 65 ? 4.973 5.574 2.086 1 98.81 65 GLY B O 1
ATOM 1628 N N . GLY B 1 66 ? 5.457 7.016 3.605 1 98.75 66 GLY B N 1
ATOM 1629 C CA . GLY B 1 66 ? 6.684 6.34 3.996 1 98.75 66 GLY B CA 1
ATOM 1630 C C . GLY B 1 66 ? 6.445 5.172 4.938 1 98.75 66 GLY B C 1
ATOM 1631 O O . GLY B 1 66 ? 5.59 5.246 5.824 1 98.75 66 GLY B O 1
ATOM 1632 N N . SER B 1 67 ? 7.207 4.113 4.738 1 98.69 67 SER B N 1
ATOM 1633 C CA . SER B 1 67 ? 7.129 2.936 5.602 1 98.69 67 SER B CA 1
ATOM 1634 C C . SER B 1 67 ? 8.398 2.098 5.504 1 98.69 67 SER B C 1
ATOM 1636 O O . SER B 1 67 ? 9.078 2.098 4.473 1 98.69 67 SER B O 1
ATOM 1638 N N . ASP B 1 68 ? 8.719 1.425 6.57 1 98.44 68 ASP B N 1
ATOM 1639 C CA . ASP B 1 68 ? 9.789 0.441 6.496 1 98.44 68 ASP B CA 1
ATOM 1640 C C . ASP B 1 68 ? 9.273 -0.962 6.805 1 98.44 68 ASP B C 1
ATOM 1642 O O . ASP B 1 68 ? 10.023 -1.812 7.293 1 98.44 68 ASP B O 1
ATOM 1646 N N . ASN B 1 69 ? 7.984 -1.195 6.531 1 97.31 69 ASN B N 1
ATOM 1647 C CA . ASN B 1 69 ? 7.379 -2.51 6.715 1 97.31 69 ASN B CA 1
ATOM 1648 C C . ASN B 1 69 ? 8.047 -3.561 5.828 1 97.31 69 ASN B C 1
ATOM 1650 O O . ASN B 1 69 ? 8.109 -4.734 6.195 1 97.31 69 ASN B O 1
ATOM 1654 N N . GLY B 1 70 ? 8.469 -3.148 4.645 1 96.31 70 GLY B N 1
ATOM 1655 C CA . GLY B 1 70 ? 9.133 -4.074 3.74 1 96.31 70 GLY B CA 1
ATOM 1656 C C . GLY B 1 70 ? 10.469 -4.562 4.262 1 96.31 70 GLY B C 1
ATOM 1657 O O . GLY B 1 70 ? 10.805 -5.742 4.125 1 96.31 70 GLY B O 1
ATOM 1658 N N . HIS B 1 71 ? 11.227 -3.629 4.719 1 95.69 71 HIS B N 1
ATOM 1659 C CA . HIS B 1 71 ? 12.539 -3.875 5.312 1 95.69 71 HIS B CA 1
ATOM 1660 C C . HIS B 1 71 ? 12.797 -2.938 6.484 1 95.69 71 HIS B C 1
ATOM 1662 O O . HIS B 1 71 ? 13.148 -1.773 6.289 1 95.69 71 HIS B O 1
ATOM 1668 N N . VAL B 1 72 ? 12.727 -3.574 7.723 1 96 72 VAL B N 1
ATOM 1669 C CA . VAL B 1 72 ? 12.828 -2.762 8.93 1 96 72 VAL B CA 1
ATOM 1670 C C . VAL B 1 72 ? 14.125 -1.956 8.906 1 96 72 VAL B C 1
ATOM 1672 O O . VAL B 1 72 ? 15.203 -2.512 8.68 1 96 72 VAL B O 1
ATOM 1675 N N . GLY B 1 73 ? 14.07 -0.653 9.109 1 96.38 73 GLY B N 1
ATOM 1676 C CA . GLY B 1 73 ? 15.227 0.234 9.117 1 96.38 73 GLY B CA 1
ATOM 1677 C C . GLY B 1 73 ? 15.516 0.843 7.758 1 96.38 73 GLY B C 1
ATOM 1678 O O . GLY B 1 73 ? 16.297 1.794 7.652 1 96.38 73 GLY B O 1
ATOM 1679 N N . ARG B 1 74 ? 14.961 0.304 6.723 1 97.5 74 ARG B N 1
ATOM 1680 C CA . ARG B 1 74 ? 15.094 0.846 5.375 1 97.5 74 ARG B CA 1
ATOM 1681 C C . ARG B 1 74 ? 13.781 1.457 4.902 1 97.5 74 ARG B C 1
ATOM 1683 O O . ARG B 1 74 ? 12.906 0.748 4.398 1 97.5 74 ARG B O 1
ATOM 1690 N N . TRP B 1 75 ? 13.742 2.76 4.949 1 98.56 75 TRP B N 1
ATOM 1691 C CA . TRP B 1 75 ? 12.492 3.459 4.672 1 98.56 75 TRP B CA 1
ATOM 1692 C C . TRP B 1 75 ? 12.297 3.654 3.172 1 98.56 75 TRP B C 1
ATOM 1694 O O . TRP B 1 75 ? 13.242 3.988 2.455 1 98.56 75 TRP B O 1
ATOM 1704 N N . ALA B 1 76 ? 11.141 3.377 2.699 1 98.44 76 ALA B N 1
ATOM 1705 C CA . ALA B 1 76 ? 10.742 3.566 1.307 1 98.44 76 ALA B CA 1
ATOM 1706 C C . ALA B 1 76 ? 9.422 4.32 1.211 1 98.44 76 ALA B C 1
ATOM 1708 O O . ALA B 1 76 ? 8.633 4.328 2.16 1 98.44 76 ALA B O 1
ATOM 1709 N N . TRP B 1 77 ? 9.297 5.055 0.106 1 98.62 77 TRP B N 1
ATOM 1710 C CA . TRP B 1 77 ? 7.965 5.504 -0.276 1 98.62 77 TRP B CA 1
ATOM 1711 C C . TRP B 1 77 ? 7.133 4.348 -0.823 1 98.62 77 TRP B C 1
ATOM 1713 O O . TRP B 1 77 ? 7.367 3.885 -1.941 1 98.62 77 TRP B O 1
ATOM 1723 N N . PHE B 1 78 ? 6.164 3.922 -0.088 1 98.12 78 PHE B N 1
ATOM 1724 C CA . PHE B 1 78 ? 5.379 2.729 -0.377 1 98.12 78 PHE B CA 1
ATOM 1725 C C . PHE B 1 78 ? 4.652 2.867 -1.711 1 98.12 78 PHE B C 1
ATOM 1727 O O . PHE B 1 78 ? 4.594 1.915 -2.492 1 98.12 78 PHE B O 1
ATOM 1734 N N . PRO B 1 79 ? 4.141 4.09 -2.1 1 97.5 79 PRO B N 1
ATOM 1735 C CA . PRO B 1 79 ? 3.387 4.258 -3.344 1 97.5 79 PRO B CA 1
ATOM 1736 C C . PRO B 1 79 ? 4.254 4.078 -4.59 1 97.5 79 PRO B C 1
ATOM 1738 O O . PRO B 1 79 ? 3.73 3.855 -5.684 1 97.5 79 PRO B O 1
ATOM 1741 N N . THR B 1 80 ? 5.574 4.223 -4.438 1 97.06 80 THR B N 1
ATOM 1742 C CA . THR B 1 80 ? 6.426 4.203 -5.621 1 97.06 80 THR B CA 1
ATOM 1743 C C . THR B 1 80 ? 7.465 3.09 -5.52 1 97.06 80 THR B C 1
ATOM 1745 O O . THR B 1 80 ? 8.07 2.711 -6.523 1 97.06 80 THR B O 1
ATOM 1748 N N . GLY B 1 81 ? 7.738 2.615 -4.352 1 97.19 81 GLY B N 1
ATOM 1749 C CA . GLY B 1 81 ? 8.781 1.631 -4.137 1 97.19 81 GLY B CA 1
ATOM 1750 C C . GLY B 1 81 ? 10.172 2.242 -4.043 1 97.19 81 GLY B C 1
ATOM 1751 O O . GLY B 1 81 ? 11.156 1.529 -3.854 1 97.19 81 GLY B O 1
ATOM 1752 N N . GLN B 1 82 ? 10.25 3.506 -4.137 1 97.12 82 GLN B N 1
ATOM 1753 C CA . GLN B 1 82 ? 11.547 4.18 -4.098 1 97.12 82 GLN B CA 1
ATOM 1754 C C . GLN B 1 82 ? 12.047 4.324 -2.664 1 97.12 82 GLN B C 1
ATOM 1756 O O . GLN B 1 82 ? 11.266 4.609 -1.753 1 97.12 82 GLN B O 1
ATOM 1761 N N . LEU B 1 83 ? 13.336 4.18 -2.523 1 97.56 83 LEU B N 1
ATOM 1762 C CA . LEU B 1 83 ? 13.922 4.422 -1.21 1 97.56 83 LEU B CA 1
ATOM 1763 C C . LEU B 1 83 ? 13.844 5.898 -0.842 1 97.56 83 LEU B C 1
ATOM 1765 O O . LEU B 1 83 ? 14.008 6.766 -1.701 1 97.56 83 LEU B O 1
ATOM 1769 N N . VAL B 1 84 ? 13.586 6.148 0.417 1 98.19 84 VAL B N 1
ATOM 1770 C CA . VAL B 1 84 ? 13.602 7.52 0.914 1 98.19 84 VAL B CA 1
ATOM 1771 C C . VAL B 1 84 ? 15.023 8.078 0.87 1 98.19 84 VAL B C 1
ATOM 1773 O O . VAL B 1 84 ? 15.914 7.566 1.549 1 98.19 84 VAL B O 1
ATOM 1776 N N . SER B 1 85 ? 15.227 9.133 0.051 1 97.19 85 SER B N 1
ATOM 1777 C CA . SER B 1 85 ? 16.562 9.711 -0.105 1 97.19 85 SER B CA 1
ATOM 1778 C C . SER B 1 85 ? 16.656 11.055 0.614 1 97.19 85 SER B C 1
ATOM 1780 O O . SER B 1 85 ? 17.766 11.508 0.929 1 97.19 85 SER B O 1
ATOM 1782 N N . TYR B 1 86 ? 15.672 11.727 0.729 1 97.38 86 TYR B N 1
ATOM 1783 C CA . TYR B 1 86 ? 15.539 12.914 1.562 1 97.38 86 TYR B CA 1
ATOM 1784 C C . TYR B 1 86 ? 14.68 12.633 2.787 1 97.38 86 TYR B C 1
ATOM 1786 O O . TYR B 1 86 ? 13.664 11.938 2.691 1 97.38 86 TYR B O 1
ATOM 1794 N N . SER B 1 87 ? 15.141 13.086 3.932 1 96.75 87 SER B N 1
ATOM 1795 C CA . SER B 1 87 ? 14.281 12.945 5.105 1 96.75 87 SER B CA 1
ATOM 1796 C C . SER B 1 87 ? 14.375 14.172 6.008 1 96.75 87 SER B C 1
ATOM 1798 O O . SER B 1 87 ? 15.383 14.883 5.996 1 96.75 87 SER B O 1
ATOM 1800 N N . ASN B 1 88 ? 13.352 14.492 6.68 1 97.25 88 ASN B N 1
ATOM 1801 C CA . ASN B 1 88 ? 13.273 15.531 7.703 1 97.25 88 ASN B CA 1
ATOM 1802 C C . ASN B 1 88 ? 12.852 14.961 9.055 1 97.25 88 ASN B C 1
ATOM 1804 O O . ASN B 1 88 ? 11.922 15.469 9.688 1 97.25 88 ASN B O 1
ATOM 1808 N N . TRP B 1 89 ? 13.547 13.914 9.477 1 97.62 89 TRP B N 1
ATOM 1809 C CA . TRP B 1 89 ? 13.234 13.258 10.742 1 97.62 89 TRP B CA 1
ATOM 1810 C C . TRP B 1 89 ? 13.43 14.219 11.906 1 97.62 89 TRP B C 1
ATOM 1812 O O . TRP B 1 89 ? 14.398 14.977 11.945 1 97.62 89 TRP B O 1
ATOM 1822 N N . GLY B 1 90 ? 12.523 14.188 12.844 1 95.69 90 GLY B N 1
ATOM 1823 C CA . GLY B 1 90 ? 12.719 14.922 14.086 1 95.69 90 GLY B CA 1
ATOM 1824 C C . GLY B 1 90 ? 13.789 14.32 14.969 1 95.69 90 GLY B C 1
ATOM 1825 O O . GLY B 1 90 ? 14.312 13.242 14.672 1 95.69 90 GLY B O 1
ATOM 1826 N N . PRO B 1 91 ? 14.055 15.008 16.078 1 92.81 91 PRO B N 1
ATOM 1827 C CA . PRO B 1 91 ? 15.047 14.484 17 1 92.81 91 PRO B CA 1
ATOM 1828 C C . PRO B 1 91 ? 14.703 13.086 17.516 1 92.81 91 PRO B C 1
ATOM 1830 O O . PRO B 1 91 ? 13.555 12.836 17.906 1 92.81 91 PRO B O 1
ATOM 1833 N N . SER B 1 92 ? 15.664 12.086 17.469 1 95.5 92 SER B N 1
ATOM 1834 C CA . SER B 1 92 ? 15.555 10.719 17.969 1 95.5 92 SER B CA 1
ATOM 1835 C C . SER B 1 92 ? 14.57 9.898 17.125 1 95.5 92 SER B C 1
ATOM 1837 O O . SER B 1 92 ? 14.031 8.898 17.609 1 95.5 92 SER B O 1
ATOM 1839 N N . GLN B 1 93 ? 14.305 10.523 15.969 1 96.44 93 GLN B N 1
ATOM 1840 C CA . GLN B 1 93 ? 13.414 9.805 15.062 1 96.44 93 GLN B CA 1
ATOM 1841 C C . GLN B 1 93 ? 14.164 9.344 13.812 1 96.44 93 GLN B C 1
ATOM 1843 O O . GLN B 1 93 ? 15.164 9.953 13.422 1 96.44 93 GLN B O 1
ATOM 1848 N N . PRO B 1 94 ? 13.656 8.281 13.133 1 97.38 94 PRO B N 1
ATOM 1849 C CA . PRO B 1 94 ? 12.625 7.355 13.602 1 97.38 94 PRO B CA 1
ATOM 1850 C C . PRO B 1 94 ? 13.062 6.562 14.828 1 97.38 94 PRO B C 1
ATOM 1852 O O . PRO B 1 94 ? 14.234 6.207 14.953 1 97.38 94 PRO B O 1
ATOM 1855 N N . SER B 1 95 ? 12.227 6.23 15.75 1 97.06 95 SER B N 1
ATOM 1856 C CA . SER B 1 95 ? 12.531 5.531 17 1 97.06 95 SER B CA 1
ATOM 1857 C C . SER B 1 95 ? 12.625 4.023 16.781 1 97.06 95 SER B C 1
ATOM 1859 O O . SER B 1 95 ? 13.32 3.326 17.516 1 97.06 95 SER B O 1
ATOM 1861 N N . GLY B 1 96 ? 11.883 3.459 15.812 1 95.88 96 GLY B N 1
ATOM 1862 C CA . GLY B 1 96 ? 11.953 2.049 15.461 1 95.88 96 GLY B CA 1
ATOM 1863 C C . GLY B 1 96 ? 11.023 1.186 16.297 1 95.88 96 GLY B C 1
ATOM 1864 O O . GLY B 1 96 ? 9.898 1.585 16.594 1 95.88 96 GLY B O 1
ATOM 1865 N N . GLY B 1 97 ? 11.461 -0.152 16.531 1 95.12 97 GLY B N 1
ATOM 1866 C CA . GLY B 1 97 ? 10.578 -1.086 17.219 1 95.12 97 GLY B CA 1
ATOM 1867 C C . GLY B 1 97 ? 9.391 -1.515 16.375 1 95.12 97 GLY B C 1
ATOM 1868 O O . GLY B 1 97 ? 9.555 -1.976 15.242 1 95.12 97 GLY B O 1
ATOM 1869 N N . ASP B 1 98 ? 8.211 -1.366 16.984 1 95.19 98 ASP B N 1
ATOM 1870 C CA . ASP B 1 98 ? 7.008 -1.789 16.281 1 95.19 98 ASP B CA 1
ATOM 1871 C C . ASP B 1 98 ? 6.391 -0.625 15.508 1 95.19 98 ASP B C 1
ATOM 1873 O O . ASP B 1 98 ? 5.242 -0.71 15.062 1 95.19 98 ASP B O 1
ATOM 1877 N N . GLN B 1 99 ? 7.141 0.469 15.32 1 98.25 99 GLN B N 1
ATOM 1878 C CA . GLN B 1 99 ? 6.684 1.631 14.57 1 98.25 99 GLN B CA 1
ATOM 1879 C C . GLN B 1 99 ? 7.262 1.633 13.156 1 98.25 99 GLN B C 1
ATOM 1881 O O . GLN B 1 99 ? 8.469 1.785 12.977 1 98.25 99 GLN B O 1
ATOM 1886 N N . HIS B 1 100 ? 6.395 1.486 12.109 1 98.5 100 HIS B N 1
ATOM 1887 C CA . HIS B 1 100 ? 6.895 1.248 10.766 1 98.5 100 HIS B CA 1
ATOM 1888 C C . HIS B 1 100 ? 6.215 2.168 9.758 1 98.5 100 HIS B C 1
ATOM 1890 O O . HIS B 1 100 ? 6.371 1.992 8.547 1 98.5 100 HIS B O 1
ATOM 1896 N N . CYS B 1 101 ? 5.43 3.129 10.203 1 98.88 101 CYS B N 1
ATOM 1897 C CA . CYS B 1 101 ? 4.719 4.039 9.312 1 98.88 101 CYS B CA 1
ATOM 1898 C C . CYS B 1 101 ? 5.086 5.488 9.609 1 98.88 101 CYS B C 1
ATOM 1900 O O . CYS B 1 101 ? 5.23 5.871 10.773 1 98.88 101 CYS B O 1
ATOM 1902 N N . MET B 1 102 ? 5.258 6.25 8.586 1 98.81 102 MET B N 1
ATOM 1903 C CA . MET B 1 102 ? 5.766 7.617 8.664 1 98.81 102 MET B CA 1
ATOM 1904 C C . MET B 1 102 ? 4.621 8.617 8.781 1 98.81 102 MET B C 1
ATOM 1906 O O . MET B 1 102 ? 3.6 8.484 8.109 1 98.81 102 MET B O 1
ATOM 1910 N N . TYR B 1 103 ? 4.809 9.562 9.664 1 98.44 103 TYR B N 1
ATOM 1911 C CA . TYR B 1 103 ? 3.848 10.648 9.766 1 98.44 103 TYR B CA 1
ATOM 1912 C C . TYR B 1 103 ? 4.551 11.969 10.094 1 98.44 103 TYR B C 1
ATOM 1914 O O . TYR B 1 103 ? 5.73 11.977 10.453 1 98.44 103 TYR B O 1
ATOM 1922 N N . LEU B 1 104 ? 3.918 13.055 9.812 1 98.06 104 LEU B N 1
ATOM 1923 C CA . LEU B 1 104 ? 4.344 14.391 10.211 1 98.06 104 LEU B CA 1
ATOM 1924 C C . LEU B 1 104 ? 3.748 14.773 11.562 1 98.06 104 LEU B C 1
ATOM 1926 O O . LEU B 1 104 ? 2.529 14.727 11.742 1 98.06 104 LEU B O 1
ATOM 1930 N N . VAL B 1 105 ? 4.594 15.102 12.477 1 95.62 105 VAL B N 1
ATOM 1931 C CA . VAL B 1 105 ? 4.18 15.367 13.844 1 95.62 105 VAL B CA 1
ATOM 1932 C C . VAL B 1 105 ? 3.516 16.734 13.93 1 95.62 105 VAL B C 1
ATOM 1934 O O . VAL B 1 105 ? 4.168 17.766 13.719 1 95.62 105 VAL B O 1
ATOM 1937 N N . GLY B 1 106 ? 2.139 16.781 14.18 1 87.81 106 GLY B N 1
ATOM 1938 C CA . GLY B 1 106 ? 1.396 18.016 14.266 1 87.81 106 GLY B CA 1
ATOM 1939 C C . GLY B 1 106 ? 1.853 18.906 15.406 1 87.81 106 GLY B C 1
ATOM 1940 O O . GLY B 1 106 ? 2.504 18.438 16.344 1 87.81 106 GLY B O 1
ATOM 1941 N N . GLY B 1 107 ? 1.457 20.203 15.25 1 74.88 107 GLY B N 1
ATOM 1942 C CA . GLY B 1 107 ? 1.523 21.125 16.375 1 74.88 107 GLY B CA 1
ATOM 1943 C C . GLY B 1 107 ? 2.828 21.891 16.438 1 74.88 107 GLY B C 1
ATOM 1944 O O . GLY B 1 107 ? 3.262 22.469 15.43 1 74.88 107 GLY B O 1
ATOM 1945 N N . LEU B 1 108 ? 3.338 21.672 17.688 1 70.25 108 LEU B N 1
ATOM 1946 C CA . LEU B 1 108 ? 4.418 22.531 18.156 1 70.25 108 LEU B CA 1
ATOM 1947 C C . LEU B 1 108 ? 5.758 22.078 17.594 1 70.25 108 LEU B C 1
ATOM 1949 O O . LEU B 1 108 ? 6.73 22.828 17.594 1 70.25 108 LEU B O 1
ATOM 1953 N N . LEU B 1 109 ? 5.762 20.953 16.938 1 73.94 109 LEU B N 1
ATOM 1954 C CA 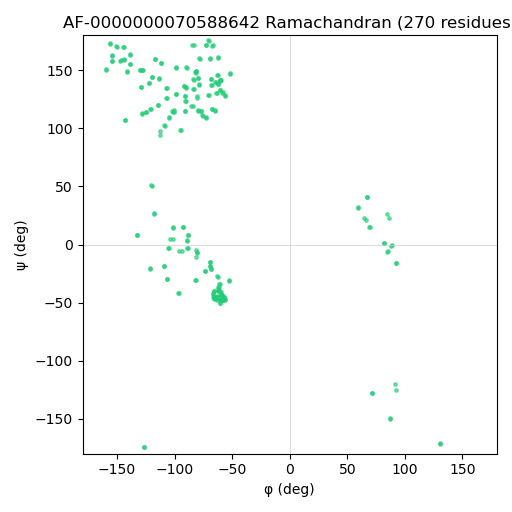. LEU B 1 109 ? 7.047 20.438 16.469 1 73.94 109 LEU B CA 1
ATOM 1955 C C . LEU B 1 109 ? 7.242 20.719 14.984 1 73.94 109 LEU B C 1
ATOM 1957 O O . LEU B 1 109 ? 8.102 20.109 14.336 1 73.94 109 LEU B O 1
ATOM 1961 N N . GLY B 1 110 ? 6.457 21.562 14.461 1 85.31 110 GLY B N 1
ATOM 1962 C CA . GLY B 1 110 ? 6.672 22.078 13.117 1 85.31 110 GLY B CA 1
ATOM 1963 C C . GLY B 1 110 ? 6.523 21.016 12.039 1 85.31 110 GLY B C 1
ATOM 1964 O O . GLY B 1 110 ? 7.234 21.047 11.031 1 85.31 110 GLY B O 1
ATOM 1965 N N . TYR B 1 111 ? 5.848 19.969 12.352 1 95 111 TYR B N 1
ATOM 1966 C CA . TYR B 1 111 ? 5.531 18.922 11.383 1 95 111 TYR B CA 1
ATOM 1967 C C . TYR B 1 111 ? 6.797 18.188 10.938 1 95 111 TYR B C 1
ATOM 1969 O O . TYR B 1 111 ? 6.992 17.938 9.75 1 95 111 TYR B O 1
ATOM 1977 N N . GLN B 1 112 ? 7.691 17.906 11.852 1 96.12 112 GLN B N 1
ATOM 1978 C CA . GLN B 1 112 ? 8.82 17.031 11.602 1 96.12 112 GLN B CA 1
ATOM 1979 C C . GLN B 1 112 ? 8.359 15.586 11.414 1 96.12 112 GLN B C 1
ATOM 1981 O O . GLN B 1 112 ? 7.246 15.227 11.812 1 96.12 112 GLN B O 1
ATOM 1986 N N . TRP B 1 113 ? 9.227 14.828 10.781 1 98.19 113 TRP B N 1
ATOM 1987 C CA . TRP B 1 113 ? 8.875 13.445 10.469 1 98.19 113 TRP B CA 1
ATOM 1988 C C . TRP B 1 113 ? 9.102 12.539 11.68 1 98.19 113 TRP B C 1
ATOM 1990 O O . TRP B 1 113 ? 10.016 12.766 12.469 1 98.19 113 TRP B O 1
ATOM 2000 N N . ALA B 1 114 ? 8.344 11.562 11.828 1 98 114 ALA B N 1
ATOM 2001 C CA . ALA B 1 114 ? 8.531 10.516 12.836 1 98 114 ALA B CA 1
ATOM 2002 C C . ALA B 1 114 ? 7.883 9.211 12.383 1 98 114 ALA B C 1
ATOM 2004 O O . ALA B 1 114 ? 7.09 9.188 11.438 1 98 114 ALA B O 1
ATOM 2005 N N . ASP B 1 115 ? 8.266 8.086 13.023 1 98.56 115 ASP B N 1
ATOM 2006 C CA . ASP B 1 115 ? 7.578 6.816 12.82 1 98.56 115 ASP B CA 1
ATOM 2007 C C . ASP B 1 115 ? 6.582 6.543 13.945 1 98.56 115 ASP B C 1
ATOM 2009 O O . ASP B 1 115 ? 6.703 7.098 15.039 1 98.56 115 ASP B O 1
ATOM 2013 N N . PHE B 1 116 ? 5.566 5.809 13.641 1 98.38 116 PHE B N 1
ATOM 2014 C CA . PHE B 1 116 ? 4.555 5.449 14.625 1 98.38 116 PHE B CA 1
ATOM 2015 C C . PHE B 1 116 ? 3.936 4.094 14.289 1 98.38 116 PHE B C 1
ATOM 2017 O O . PHE B 1 116 ? 4.27 3.488 13.273 1 98.38 116 PHE B O 1
ATOM 2024 N N . HIS B 1 117 ? 3.127 3.58 15.305 1 98.38 117 HIS B N 1
ATOM 2025 C CA . HIS B 1 117 ? 2.35 2.373 15.047 1 98.38 117 HIS B CA 1
ATOM 2026 C C . HIS B 1 117 ? 1.317 2.6 13.953 1 98.38 117 HIS B C 1
ATOM 2028 O O . HIS B 1 117 ? 0.49 3.51 14.055 1 98.38 117 HIS B O 1
ATOM 2034 N N . CYS B 1 118 ? 1.275 1.735 12.992 1 98.44 118 CYS B N 1
ATOM 2035 C CA . CYS B 1 118 ? 0.504 1.945 11.766 1 98.44 118 CYS B CA 1
ATOM 2036 C C . CYS B 1 118 ? -0.992 1.894 12.055 1 98.44 118 CYS B C 1
ATOM 2038 O O . CYS B 1 118 ? -1.797 2.381 11.258 1 98.44 118 CYS B O 1
ATOM 2040 N N . ASP B 1 119 ? -1.362 1.335 13.148 1 97.38 119 ASP B N 1
ATOM 2041 C CA . ASP B 1 119 ? -2.77 1.033 13.398 1 97.38 119 ASP B CA 1
ATOM 2042 C C . ASP B 1 119 ? -3.477 2.211 14.062 1 97.38 119 ASP B C 1
ATOM 2044 O O . ASP B 1 119 ? -4.691 2.184 14.258 1 97.38 119 ASP B O 1
ATOM 2048 N N . PHE B 1 120 ? -2.742 3.299 14.375 1 98.12 120 PHE B N 1
ATOM 2049 C CA . PHE B 1 120 ? -3.359 4.461 15.008 1 98.12 120 PHE B CA 1
ATOM 2050 C C . PHE B 1 120 ? -4.051 5.336 13.969 1 98.12 120 PHE B C 1
ATOM 2052 O O . PHE B 1 120 ? -3.598 5.434 12.828 1 98.12 120 PHE B O 1
ATOM 2059 N N . ASP B 1 121 ? -5.082 5.969 14.445 1 98.12 121 ASP B N 1
ATOM 2060 C CA . ASP B 1 121 ? -5.832 6.848 13.555 1 98.12 121 ASP B CA 1
ATOM 2061 C C . ASP B 1 121 ? -5.297 8.273 13.609 1 98.12 121 ASP B C 1
ATOM 2063 O O . ASP B 1 121 ? -5.156 8.852 14.688 1 98.12 121 ASP B O 1
ATOM 2067 N N . MET B 1 122 ? -4.996 8.852 12.5 1 97.81 122 MET B N 1
ATOM 2068 C CA . MET B 1 122 ? -4.559 10.234 12.32 1 97.81 122 MET B CA 1
ATOM 2069 C C . MET B 1 122 ? -5.098 10.812 11.023 1 97.81 122 MET B C 1
ATOM 2071 O O . MET B 1 122 ? -5.746 10.109 10.242 1 97.81 122 MET B O 1
ATOM 2075 N N . HIS B 1 123 ? -4.895 12.078 10.938 1 98.06 123 HIS B N 1
ATOM 2076 C CA . HIS B 1 123 ? -5.129 12.672 9.625 1 98.06 123 HIS B CA 1
ATOM 2077 C C . HIS B 1 123 ? -4.098 12.18 8.609 1 98.06 123 HIS B C 1
ATOM 2079 O O . HIS B 1 123 ? -3.178 11.445 8.961 1 98.06 123 HIS B O 1
ATOM 2085 N N . PHE B 1 124 ? -4.297 12.5 7.309 1 98.69 124 PHE B N 1
ATOM 2086 C CA . PHE B 1 124 ? -3.406 11.984 6.277 1 98.69 124 PHE B CA 1
ATOM 2087 C C . PHE B 1 124 ? -3.385 12.906 5.066 1 98.69 124 PHE B C 1
ATOM 2089 O O . PHE B 1 124 ? -4.27 13.75 4.906 1 98.69 124 PHE B O 1
ATOM 2096 N N . LEU B 1 125 ? -2.383 12.797 4.355 1 98.69 125 LEU B N 1
ATOM 2097 C CA . LEU B 1 125 ? -2.17 13.617 3.166 1 98.69 125 LEU B CA 1
ATOM 2098 C C . LEU B 1 125 ? -2.029 12.742 1.923 1 98.69 125 LEU B C 1
ATOM 2100 O O . LEU B 1 125 ? -1.119 11.914 1.84 1 98.69 125 LEU B O 1
ATOM 2104 N N . CYS B 1 126 ? -2.955 12.867 0.968 1 98.5 126 CYS B N 1
ATOM 2105 C CA . CYS B 1 126 ? -2.842 12.234 -0.339 1 98.5 126 CYS B CA 1
ATOM 2106 C C . CYS B 1 126 ? -2.123 13.141 -1.328 1 98.5 126 CYS B C 1
ATOM 2108 O O . CYS B 1 126 ? -2.197 14.367 -1.219 1 98.5 126 CYS B O 1
ATOM 2110 N N . GLU B 1 127 ? -1.511 12.539 -2.244 1 98.12 127 GLU B N 1
ATOM 2111 C CA . GLU B 1 127 ? -0.843 13.258 -3.322 1 98.12 127 GLU B CA 1
ATOM 2112 C C . GLU B 1 127 ? -1.254 12.711 -4.688 1 98.12 127 GLU B C 1
ATOM 2114 O O . GLU B 1 127 ? -1.34 11.5 -4.879 1 98.12 127 GLU B O 1
ATOM 2119 N N . TYR B 1 128 ? -1.524 13.586 -5.586 1 96.06 128 TYR B N 1
ATOM 2120 C CA . TYR B 1 128 ? -1.784 13.219 -6.977 1 96.06 128 TYR B CA 1
ATOM 2121 C C . TYR B 1 128 ? -0.493 13.203 -7.785 1 96.06 128 TYR B C 1
ATOM 2123 O O . TYR B 1 128 ? 0.344 14.102 -7.648 1 96.06 128 TYR B O 1
ATOM 2131 N N . GLY B 1 129 ? -0.327 12.18 -8.586 1 94.25 129 GLY B N 1
ATOM 2132 C CA . GLY B 1 129 ? 0.81 12.109 -9.492 1 94.25 129 GLY B CA 1
ATOM 2133 C C . GLY B 1 129 ? 2.059 11.547 -8.844 1 94.25 129 GLY B C 1
ATOM 2134 O O . GLY B 1 129 ? 3.176 11.875 -9.242 1 94.25 129 GLY B O 1
ATOM 2135 N N . VAL B 1 130 ? 1.995 10.727 -7.816 1 93.31 130 VAL B N 1
ATOM 2136 C CA . VAL B 1 130 ? 3.105 10.195 -7.031 1 93.31 130 VAL B CA 1
ATOM 2137 C C . VAL B 1 130 ? 3.979 9.305 -7.914 1 93.31 130 VAL B C 1
ATOM 2139 O O . VAL B 1 130 ? 5.207 9.328 -7.801 1 93.31 130 VAL B O 1
ATOM 2142 N N . ASN B 1 131 ? 3.504 8.445 -8.703 1 92.19 131 ASN B N 1
ATOM 2143 C CA . ASN B 1 131 ? 4.234 7.547 -9.586 1 92.19 131 ASN B CA 1
ATOM 2144 C C . ASN B 1 131 ? 3.992 7.887 -11.055 1 92.19 131 ASN B C 1
ATOM 2146 O O . ASN B 1 131 ? 3.012 7.438 -11.648 1 92.19 131 ASN B O 1
ATOM 2150 N N . ASP B 1 132 ? 4.98 8.648 -11.586 1 87 132 ASP B N 1
ATOM 2151 C CA . ASP B 1 132 ? 4.77 9.133 -12.953 1 87 132 ASP B CA 1
ATOM 2152 C C . ASP B 1 132 ? 5.602 8.328 -13.945 1 87 132 ASP B C 1
ATOM 2154 O O . ASP B 1 132 ? 5.605 8.625 -15.141 1 87 132 ASP B O 1
ATOM 2158 N N . LEU B 1 133 ? 6.25 7.312 -13.359 1 90.62 133 LEU B N 1
ATOM 2159 C CA . LEU B 1 133 ? 6.996 6.434 -14.258 1 90.62 133 LEU B CA 1
ATOM 2160 C C . LEU B 1 133 ? 6.051 5.59 -15.102 1 90.62 133 LEU B C 1
ATOM 2162 O O . LEU B 1 133 ? 5.07 5.043 -14.594 1 90.62 133 LEU B O 1
ATOM 2166 N N . GLU B 1 134 ? 6.238 5.586 -16.391 1 87.12 134 GLU B N 1
ATOM 2167 C CA . GLU B 1 134 ? 5.465 4.719 -17.266 1 87.12 134 GLU B CA 1
ATOM 2168 C C . GLU B 1 134 ? 6.023 3.301 -17.281 1 87.12 134 GLU B C 1
ATOM 2170 O O . GLU B 1 134 ? 7.23 3.104 -17.406 1 87.12 134 GLU B O 1
ATOM 2175 N N . PRO B 1 135 ? 5.086 2.367 -17.016 1 83.25 135 PRO B N 1
ATOM 2176 C CA . PRO B 1 135 ? 5.582 0.99 -17.016 1 83.25 135 PRO B CA 1
ATOM 2177 C C . PRO B 1 135 ? 6.164 0.578 -18.375 1 83.25 135 PRO B C 1
ATOM 2179 O O . PRO B 1 135 ? 5.727 1.079 -19.406 1 83.25 135 PRO B O 1
ATOM 2182 N N . TRP B 1 136 ? 7.332 -0.219 -18.25 1 67.62 136 TRP B N 1
ATOM 2183 C CA . TRP B 1 136 ? 7.918 -0.668 -19.516 1 67.62 136 TRP B CA 1
ATOM 2184 C C . TRP B 1 136 ? 6.977 -1.612 -20.25 1 67.62 136 TRP B C 1
ATOM 2186 O O . TRP B 1 136 ? 6.262 -2.4 -19.625 1 67.62 136 TRP B O 1
ATOM 2196 N N . ARG B 1 137 ? 6.496 -1.224 -21.375 1 55.84 137 ARG B N 1
ATOM 2197 C CA . ARG B 1 137 ? 5.727 -2.117 -22.234 1 55.84 137 ARG B CA 1
ATOM 2198 C C . ARG B 1 137 ? 6.637 -3.102 -22.953 1 55.84 137 ARG B C 1
ATOM 2200 O O . ARG B 1 137 ? 7.797 -2.787 -23.25 1 55.84 137 ARG B O 1
#

Radius of gyration: 18.3 Å; Cα contacts (8 Å, |Δi|>4): 654; chains: 2; bounding box: 33×56×40 Å

Solvent-accessible surface area (backbone atoms only — not comparable to full-atom values): 13941 Å² total; per-residue (Å²): 137,76,67,40,79,48,82,89,39,43,31,33,74,41,92,57,68,33,23,50,52,36,41,34,17,54,24,12,55,48,12,43,36,25,22,31,26,69,68,74,39,73,69,55,45,51,37,50,40,56,48,40,72,73,72,47,65,48,88,42,38,32,33,38,22,35,30,19,72,56,39,81,91,49,49,21,26,49,68,34,38,43,67,61,84,49,82,60,55,32,92,81,37,65,72,48,89,83,24,38,28,29,28,28,36,35,46,90,61,66,42,26,30,34,48,35,55,44,80,49,65,26,26,30,34,25,21,56,62,70,31,75,47,72,48,86,125,138,75,68,41,80,50,82,91,39,43,31,34,75,40,92,56,67,32,23,49,52,36,42,34,16,54,24,12,56,48,12,42,35,27,22,32,27,70,67,74,40,70,68,56,43,51,37,51,41,57,49,40,72,72,73,46,65,48,88,40,38,32,34,39,22,35,31,18,73,55,39,81,91,49,48,21,25,50,69,34,39,42,68,60,84,48,81,61,56,31,92,80,37,64,72,50,89,85,25,40,27,30,28,28,38,36,47,91,60,67,43,27,30,34,48,34,56,45,80,50,65,25,26,32,33,25,21,56,62,71,31,76,45,71,48,85,127

Nearest PDB structures (foldseek):
  5f2q-assembly1_B  TM=8.879E-01  e=3.210E-09  Bothrops jararacussu
  1jzn-assembly2_A  TM=8.905E-01  e=9.083E-09  Crotalus atrox
  1qdd-assembly1_A  TM=8.634E-01  e=5.237E-09  Homo sapiens
  1lit-assembly1_A  TM=8.639E-01  e=2.905E-08  Homo sapiens
  4wqq-assembly2_D  TM=8.471E-01  e=3.088E-08  Pseudocnus echinatus

Foldseek 3Di:
DDWDDWLNFTKDKFPWWFFQVVQQVVQCVVDPQKGFDDQQDPSSVVRVLVVCVVPNDQVFKAFGQWWCPVPFPFIDRNVARHTRPDFQADPCAQVGDQFTTWIFRGHDRSRHIYTGHRGDIGMYMMTGRRHVDDDDD/DDWDDWLNFTKDKFPWWFFQVVQQVVQCVVDPQKGFDDQQDPSSVVRVLVVCVVPNDQVFKAFGQWWCPVPFPFIDRNVARHTRPDFQADPCAQVGDQFTTWIFRGHPRSRHIYTGHRGDIGMYMMTGRRHVDDDDD

InterPro domains:
  IPR001304 C-type lectin-like [PF00059] (18-127)
  IPR001304 C-type lectin-like [PS50041] (6-127)
  IPR001304 C-type lectin-like [SM00034] (1-127)
  IPR016186 C-type lectin-like/link domain superfamily [G3DSA:3.10.100.10] (1-129)
  IPR016187 C-type lectin fold [SSF56436] (3-130)
  IPR018378 C-type lectin, conserved site [PS00615] (101-126)
  IPR050111 C-type lectin and snaclec domain-containing protein [PTHR22803] (4-129)